Protein AF-A0A957A9H1-F1 (afdb_monomer_lite)

pLDDT: mean 82.16, std 15.84, range [38.91, 98.56]

Secondary structure (DSSP, 8-state):
----PPPPHHHHHHHHHHHHHHHHHHHHHHTHHHHHHHHHHTTSS-HHHHHHHHHHHHHHHHHHHHHHHHHHHTT-HHHHHHHHHHHHHHHHHHHHHHHHHHTB-TTT--BSTT----HHHHHHHHHHHHHHHHHHHHHS--------------------------PPPPPPPPPSSS-TT---S-HHHHHHHHHHHTT-HHHHHHTB--EEEE-BSS--SSSPPPBPPTTPPTT-EEEEEEEEETTEEEEEEGGGHHHHHHHHT-SSEEEEEEEEEPTT---SSSSPPPSEEEEEEEE-SSSSSSEEEEEEEEETTEEEEEEEPPTT--THHHHHTTEEEEEEPPPP-

Sequence (349 aa):
MSVIVPLSFAQLLLVAGAVLLGAAGAVKLKSRELFFRDIRSWQLVSTSRAWHASAVFPASEMFVGLIVIVFLLAGLVEAASILLATVYAVLSMGALSILLLQRRNAMCGCFGRSSRLDGWIVGRSTALSLLFLVPLAMACGGSDSSSGVATSTSDPTANSSPSAIGTASPLPPDIPGHDPSTRTGNASLDAVISSIVEEDQAALLALIESYEMECVTEQVGIPAPPLCPEGVPEGSLVEVLPTWACPEGRFTPVDELEQLVAAATAGDSRPYAVVKRSPASPSGLEFPGGEHVVIVAQRSTTGVAEYDFVRAEVTGGRIVTLGVSCPGQDPSQLYSSEGTSFVLPPPND

Foldseek 3Di:
DDPPDDDDPLLVVLLVLLVVLLVQLVVLVVVLVVQLVVLVLLVPDPSVVSSVCSNVRSVVSNVLSVVLVVCVVVVVPVVSLVSSLVVLLVVLVVVVCSCVVQVAAPVFSDGDPLDDHDPVSVVVSVVSNVVSCVVVCVVPPDDDDDDDDDDDDDDDDDDDDDDDDDDPDPDQDDFFADDLPDDLPDPLLRQCSVCQQVLPLVSNLVQADWDWDFAACDFDDAQTHHHDDPPGDGGDIFTFAFEDDTPGTYTHGSVRCSVFSNQSNPARKHFFFKAAFDPPQPPPDPADAARMWTKMWHQDPVVSARIKIWIFGHHPSHGRYTYIHDHRDDVCVVPVSTHPDTSGHGPDD

Structure (mmCIF, N/CA/C/O backbone):
data_AF-A0A957A9H1-F1
#
_entry.id   AF-A0A957A9H1-F1
#
loop_
_atom_site.group_PDB
_atom_site.id
_atom_site.type_symbol
_atom_site.label_atom_id
_atom_site.label_alt_id
_atom_site.label_comp_id
_atom_site.label_asym_id
_atom_site.label_entity_id
_atom_site.label_seq_id
_atom_site.pdbx_PDB_ins_code
_atom_site.Cartn_x
_atom_site.Cartn_y
_atom_site.Cartn_z
_atom_site.occupancy
_atom_site.B_iso_or_equiv
_atom_site.auth_seq_id
_atom_site.auth_comp_id
_atom_site.auth_asym_id
_atom_site.auth_atom_id
_atom_site.pdbx_PDB_model_num
ATOM 1 N N . MET A 1 1 ? 36.014 11.616 -51.433 1.00 61.44 1 MET A N 1
ATOM 2 C CA . MET A 1 1 ? 35.769 10.243 -50.942 1.00 61.44 1 MET A CA 1
ATOM 3 C C . MET A 1 1 ? 35.780 10.294 -49.427 1.00 61.44 1 MET A C 1
ATOM 5 O O . MET A 1 1 ? 36.843 10.484 -48.856 1.00 61.44 1 MET A O 1
ATOM 9 N N . SER A 1 2 ? 34.616 10.224 -48.784 1.00 61.59 2 SER A N 1
ATOM 10 C CA . SER A 1 2 ? 34.542 10.128 -47.323 1.00 61.59 2 SER A CA 1
ATOM 11 C C . SER A 1 2 ? 34.882 8.693 -46.932 1.00 61.59 2 SER A C 1
ATOM 13 O O . SER A 1 2 ? 34.151 7.772 -47.287 1.00 61.59 2 SER A O 1
ATOM 15 N N . VAL A 1 3 ? 36.024 8.492 -46.278 1.00 68.19 3 VAL A N 1
ATOM 16 C CA . VAL A 1 3 ? 36.413 7.184 -45.742 1.00 68.19 3 VAL A CA 1
ATOM 17 C C . VAL A 1 3 ? 35.500 6.898 -44.553 1.00 68.19 3 VAL A C 1
ATOM 19 O O . VAL A 1 3 ? 35.567 7.591 -43.541 1.00 68.19 3 VAL A O 1
ATOM 22 N N . ILE A 1 4 ? 34.612 5.914 -44.688 1.00 75.69 4 ILE A N 1
ATOM 23 C CA . ILE A 1 4 ? 33.807 5.422 -43.568 1.00 75.69 4 ILE A CA 1
ATOM 24 C C . ILE A 1 4 ? 34.759 4.634 -42.670 1.00 75.69 4 ILE A C 1
ATOM 26 O O . ILE A 1 4 ? 35.172 3.530 -43.020 1.00 75.69 4 ILE A O 1
ATOM 30 N N . VAL A 1 5 ? 35.146 5.218 -41.538 1.00 75.31 5 VAL A N 1
ATOM 31 C CA . VAL A 1 5 ? 35.901 4.501 -40.508 1.00 75.31 5 VAL A CA 1
ATOM 32 C C . VAL A 1 5 ? 34.898 3.646 -39.728 1.00 75.31 5 VAL A C 1
ATOM 34 O O . VAL A 1 5 ? 33.966 4.208 -39.148 1.00 75.31 5 VAL A O 1
ATOM 37 N N . PRO A 1 6 ? 35.018 2.307 -39.730 1.00 82.56 6 PRO A N 1
ATOM 38 C CA . PRO A 1 6 ? 34.123 1.462 -38.954 1.00 82.56 6 PRO A CA 1
ATOM 39 C C . PRO A 1 6 ? 34.310 1.745 -37.459 1.00 82.56 6 PRO A C 1
ATOM 41 O O . PRO A 1 6 ? 35.434 1.769 -36.958 1.00 82.56 6 PRO A O 1
ATOM 44 N N . LEU A 1 7 ? 33.198 1.955 -36.751 1.00 86.50 7 LEU A N 1
ATOM 45 C CA . LEU A 1 7 ? 33.187 2.059 -35.292 1.00 86.50 7 LEU A CA 1
ATOM 46 C C . LEU A 1 7 ? 33.689 0.746 -34.687 1.00 86.50 7 LEU A C 1
ATOM 48 O O . LEU A 1 7 ? 33.289 -0.340 -35.116 1.00 86.50 7 LEU A O 1
ATOM 52 N N . SER A 1 8 ? 34.534 0.834 -33.663 1.00 90.06 8 SER A N 1
ATOM 53 C CA . SER A 1 8 ? 34.905 -0.347 -32.887 1.00 90.06 8 SER A CA 1
ATOM 54 C C . SER A 1 8 ? 33.705 -0.862 -32.082 1.00 90.06 8 SER A C 1
ATOM 56 O O . SER A 1 8 ? 32.780 -0.114 -31.757 1.00 90.06 8 SER A O 1
ATOM 58 N N . PHE A 1 9 ? 33.728 -2.142 -31.702 1.00 81.12 9 PHE A N 1
ATOM 59 C CA . PHE A 1 9 ? 32.691 -2.726 -30.843 1.00 81.12 9 PHE A CA 1
ATOM 60 C C . PHE A 1 9 ? 32.524 -1.954 -29.520 1.00 81.12 9 PHE A C 1
ATOM 62 O O . PHE A 1 9 ? 31.405 -1.716 -29.074 1.00 81.12 9 PHE A O 1
ATOM 69 N N . ALA A 1 10 ? 33.627 -1.474 -28.933 1.00 80.25 10 ALA A N 1
ATOM 70 C CA . ALA A 1 10 ? 33.594 -0.644 -27.730 1.00 80.25 10 ALA A CA 1
ATOM 71 C C . ALA A 1 10 ? 32.884 0.702 -27.962 1.00 80.25 10 ALA A C 1
ATOM 73 O O . ALA A 1 10 ? 32.079 1.126 -27.135 1.00 80.25 10 ALA A O 1
ATOM 74 N N . GLN A 1 11 ? 33.126 1.359 -29.103 1.00 83.00 11 GLN A N 1
ATOM 75 C CA . GLN A 1 11 ? 32.423 2.595 -29.457 1.00 83.00 11 GLN A CA 1
ATOM 76 C C . GLN A 1 11 ? 30.927 2.352 -29.680 1.00 83.00 11 GLN A C 1
ATOM 78 O O . GLN A 1 11 ? 30.117 3.159 -29.232 1.00 83.00 11 GLN A O 1
ATOM 83 N N . LEU A 1 12 ? 30.544 1.229 -30.299 1.00 85.19 12 LEU A N 1
ATOM 84 C CA . LEU A 1 12 ? 29.135 0.844 -30.445 1.00 85.19 12 LEU A CA 1
ATOM 85 C C . LEU A 1 12 ? 28.443 0.666 -29.086 1.00 85.19 12 LEU A C 1
ATOM 87 O O . LEU A 1 12 ? 27.331 1.159 -28.908 1.00 85.19 12 LEU A O 1
ATOM 91 N N . LEU A 1 13 ? 29.105 0.030 -28.114 1.00 81.62 13 LEU A N 1
ATOM 92 C CA . LEU A 1 13 ? 28.571 -0.107 -26.754 1.00 81.62 13 LEU A CA 1
ATOM 93 C C . LEU A 1 13 ? 28.417 1.247 -26.044 1.00 81.62 13 LEU A C 1
ATOM 95 O O . LEU A 1 13 ? 27.405 1.469 -25.382 1.00 81.62 13 LEU A O 1
ATOM 99 N N . LEU A 1 14 ? 29.374 2.167 -26.207 1.00 81.94 14 LEU A N 1
ATOM 100 C CA . LEU A 1 14 ? 29.282 3.517 -25.635 1.00 81.94 14 LEU A CA 1
ATOM 101 C C . LEU A 1 14 ? 28.137 4.326 -26.257 1.00 81.94 14 LEU A C 1
ATOM 103 O O . LEU A 1 14 ? 27.386 4.974 -25.528 1.00 81.94 14 LEU A O 1
ATOM 107 N N . VAL A 1 15 ? 27.961 4.250 -27.581 1.00 84.94 15 VAL A N 1
ATOM 108 C CA . VAL A 1 15 ? 26.821 4.875 -28.271 1.00 84.94 15 VAL A CA 1
ATOM 109 C C . VAL A 1 15 ? 25.506 4.284 -27.764 1.00 84.94 15 VAL A C 1
ATOM 111 O O . VAL A 1 15 ? 24.606 5.036 -27.398 1.00 84.94 15 VAL A O 1
ATOM 114 N N . ALA A 1 16 ? 25.398 2.955 -27.685 1.00 81.94 16 ALA A N 1
ATOM 115 C CA . ALA A 1 16 ? 24.197 2.290 -27.184 1.00 81.94 16 ALA A CA 1
ATOM 116 C C . ALA A 1 16 ? 23.875 2.707 -25.739 1.00 81.94 16 ALA A C 1
ATOM 118 O O . ALA A 1 16 ? 22.735 3.060 -25.445 1.00 81.94 16 ALA A O 1
ATOM 119 N N . GLY A 1 17 ? 24.876 2.745 -24.853 1.00 79.88 17 GLY A N 1
ATOM 120 C CA . GLY A 1 17 ? 24.715 3.202 -23.472 1.00 79.88 17 GLY A CA 1
ATOM 121 C C . GLY A 1 17 ? 24.242 4.656 -23.374 1.00 79.88 17 GLY A C 1
ATOM 122 O O . GLY A 1 17 ? 23.319 4.951 -22.617 1.00 79.88 17 GLY A O 1
ATOM 123 N N . ALA A 1 18 ? 24.816 5.555 -24.179 1.00 84.38 18 ALA A N 1
ATOM 124 C CA . ALA A 1 18 ? 24.426 6.964 -24.217 1.00 84.38 18 ALA A CA 1
ATOM 125 C C . ALA A 1 18 ? 22.989 7.167 -24.726 1.00 84.38 18 ALA A C 1
ATOM 127 O O . ALA A 1 18 ? 22.229 7.946 -24.149 1.00 84.38 18 ALA A O 1
ATOM 128 N N . VAL A 1 19 ? 22.600 6.431 -25.774 1.00 87.31 19 VAL A N 1
ATOM 129 C CA . VAL A 1 19 ? 21.238 6.454 -26.327 1.00 87.31 19 VAL A CA 1
ATOM 130 C C . VAL A 1 19 ? 20.230 5.914 -25.315 1.00 87.31 19 VAL A C 1
ATOM 132 O O . VAL A 1 19 ? 19.195 6.542 -25.105 1.00 87.31 19 VAL A O 1
ATOM 135 N N . LEU A 1 20 ? 20.534 4.795 -24.650 1.00 83.44 20 LEU A N 1
ATOM 136 C CA . LEU A 1 20 ? 19.665 4.221 -23.619 1.00 83.44 20 LEU A CA 1
ATOM 137 C C . LEU A 1 20 ? 19.482 5.174 -22.432 1.00 83.44 20 LEU A C 1
ATOM 139 O O . LEU A 1 20 ? 18.357 5.340 -21.964 1.00 83.44 20 LEU A O 1
ATOM 143 N N . LEU A 1 21 ? 20.552 5.838 -21.980 1.00 84.44 21 LEU A N 1
ATOM 144 C CA . LEU A 1 21 ? 20.479 6.828 -20.901 1.00 84.44 21 LEU A CA 1
ATOM 145 C C . LEU A 1 21 ? 19.599 8.025 -21.297 1.00 84.44 21 LEU A C 1
ATOM 147 O O . LEU A 1 21 ? 18.724 8.433 -20.536 1.00 84.44 21 LEU A O 1
ATOM 151 N N . GLY A 1 22 ? 19.774 8.538 -22.519 1.00 85.12 22 GLY A N 1
ATOM 152 C CA . GLY A 1 22 ? 18.946 9.623 -23.041 1.00 85.12 22 GLY A CA 1
ATOM 153 C C . GLY A 1 22 ? 17.474 9.235 -23.204 1.00 85.12 22 GLY A C 1
ATOM 154 O O . GLY A 1 22 ? 16.587 9.997 -22.820 1.00 85.12 22 GLY A O 1
ATOM 155 N N . ALA A 1 23 ? 17.201 8.033 -23.716 1.00 83.75 23 ALA A N 1
ATOM 156 C CA . ALA A 1 23 ? 15.846 7.510 -23.861 1.00 83.75 23 ALA A CA 1
ATOM 157 C C . ALA A 1 23 ? 15.161 7.307 -22.499 1.00 83.75 23 ALA A C 1
ATOM 159 O O . ALA A 1 23 ? 13.998 7.679 -22.343 1.00 83.75 23 ALA A O 1
ATOM 160 N N . ALA A 1 24 ? 15.882 6.789 -21.498 1.00 83.38 24 ALA A N 1
ATOM 161 C CA . ALA A 1 24 ? 15.365 6.628 -20.140 1.00 83.38 24 ALA A CA 1
ATOM 162 C C . ALA A 1 24 ? 14.955 7.976 -19.524 1.00 83.38 24 ALA A C 1
ATOM 164 O O . ALA A 1 24 ? 13.843 8.100 -19.002 1.00 83.38 24 ALA A O 1
ATOM 165 N N . GLY A 1 25 ? 15.800 9.003 -19.660 1.00 87.38 25 GLY A N 1
ATOM 166 C CA . GLY A 1 25 ? 15.475 10.358 -19.217 1.00 87.38 25 GLY A CA 1
ATOM 167 C C . GLY A 1 25 ? 14.256 10.937 -19.948 1.00 87.38 25 GLY A C 1
ATOM 168 O O . GLY A 1 25 ? 13.358 11.495 -19.318 1.00 87.38 25 GLY A O 1
ATOM 169 N N . ALA A 1 26 ? 14.152 10.730 -21.264 1.00 91.50 26 ALA A N 1
ATOM 170 C CA . ALA A 1 26 ? 13.009 11.199 -22.050 1.00 91.50 26 ALA A CA 1
ATOM 171 C C . ALA A 1 26 ? 11.684 10.531 -21.635 1.00 91.50 26 ALA A C 1
ATOM 173 O O . ALA A 1 26 ? 10.668 11.216 -21.499 1.00 91.50 26 ALA A O 1
ATOM 174 N N . VAL A 1 27 ? 11.688 9.215 -21.383 1.00 86.94 27 VAL A N 1
ATOM 175 C CA . VAL A 1 27 ? 10.508 8.477 -20.893 1.00 86.94 27 VAL A CA 1
ATOM 176 C C . VAL A 1 27 ? 10.064 9.007 -19.528 1.00 86.94 27 VAL A C 1
ATOM 178 O O . VAL A 1 27 ? 8.881 9.295 -19.341 1.00 86.94 27 VAL A O 1
ATOM 181 N N . LYS A 1 28 ? 11.003 9.220 -18.598 1.00 89.06 28 LYS A N 1
ATOM 182 C CA . LYS A 1 28 ? 10.701 9.770 -17.266 1.00 89.06 28 LYS A CA 1
ATOM 183 C C . LYS A 1 28 ? 10.170 11.207 -17.327 1.00 89.06 28 LYS A C 1
ATOM 185 O O . LYS A 1 28 ? 9.260 11.535 -16.575 1.00 89.06 28 LYS A O 1
ATOM 190 N N . LEU A 1 29 ? 10.680 12.056 -18.228 1.00 93.00 29 LEU A N 1
ATOM 191 C CA . LEU A 1 29 ? 10.142 13.413 -18.426 1.00 93.00 29 LEU A CA 1
ATOM 192 C C . LEU A 1 29 ? 8.741 13.404 -19.037 1.00 93.00 29 LEU A C 1
ATOM 194 O O . LEU A 1 29 ? 7.898 14.201 -18.626 1.00 93.00 29 LEU A O 1
ATOM 198 N N . LYS A 1 30 ? 8.481 12.510 -20.000 1.00 94.00 30 LYS A N 1
ATOM 199 C CA . LYS A 1 30 ? 7.148 12.357 -20.601 1.00 94.00 30 LYS A CA 1
ATOM 200 C C . LYS A 1 30 ? 6.113 11.970 -19.543 1.00 94.00 30 LYS A C 1
ATOM 202 O O . LYS A 1 30 ? 5.013 12.510 -19.543 1.00 94.00 30 LYS A O 1
ATOM 207 N N . SER A 1 31 ? 6.498 11.092 -18.619 1.00 90.44 31 SER A N 1
ATOM 208 C CA . SER A 1 31 ? 5.662 10.612 -17.516 1.00 90.44 31 SER A CA 1
ATOM 209 C C . SER A 1 31 ? 6.069 11.223 -16.171 1.00 90.44 31 SER A C 1
ATOM 211 O O . SER A 1 31 ? 6.136 10.524 -15.159 1.00 90.44 31 SER A O 1
ATOM 213 N N . ARG A 1 32 ? 6.346 12.535 -16.143 1.00 93.38 32 ARG A N 1
ATOM 214 C CA . ARG A 1 32 ? 6.887 13.213 -14.952 1.00 93.38 32 ARG A CA 1
ATOM 215 C C . ARG A 1 32 ? 6.023 13.041 -13.704 1.00 93.38 32 ARG A C 1
ATOM 217 O O . ARG A 1 32 ? 6.576 12.922 -12.616 1.00 93.38 32 ARG A O 1
ATOM 224 N N . GLU A 1 33 ? 4.700 13.030 -13.851 1.00 84.12 33 GLU A N 1
ATOM 225 C CA . GLU A 1 33 ? 3.776 12.848 -12.724 1.00 84.12 33 GLU A CA 1
ATOM 226 C C . GLU A 1 33 ? 3.908 11.452 -12.102 1.00 84.12 33 GLU A C 1
ATOM 228 O O . GLU A 1 33 ? 3.997 11.328 -10.884 1.00 84.12 33 GLU A O 1
ATOM 233 N N . LEU A 1 34 ? 4.018 10.408 -12.931 1.00 75.94 34 LEU A N 1
ATOM 234 C CA . LEU A 1 34 ? 4.255 9.042 -12.456 1.00 75.94 34 LEU A CA 1
ATOM 235 C C . LEU A 1 34 ? 5.618 8.941 -11.764 1.00 75.94 34 LEU A C 1
ATOM 237 O O . LEU A 1 34 ? 5.700 8.479 -10.633 1.00 75.94 34 LEU A O 1
ATOM 241 N N . PHE A 1 35 ? 6.672 9.492 -12.374 1.00 86.50 35 PHE A N 1
ATOM 242 C CA . PHE A 1 35 ? 8.005 9.484 -11.767 1.00 86.50 35 PHE A CA 1
ATOM 243 C C . PHE A 1 35 ? 8.077 10.316 -10.471 1.00 86.50 35 PHE A C 1
ATOM 245 O O . PHE A 1 35 ? 8.821 9.991 -9.547 1.00 86.50 35 PHE A O 1
ATOM 252 N N . PHE A 1 36 ? 7.291 11.391 -10.365 1.00 88.12 36 PHE A N 1
ATOM 253 C CA . PHE A 1 36 ? 7.118 12.144 -9.124 1.00 88.12 36 PHE A CA 1
ATOM 254 C C . PHE A 1 36 ? 6.418 11.313 -8.045 1.00 88.12 36 PHE A C 1
ATOM 256 O O . PHE A 1 36 ? 6.885 11.313 -6.903 1.00 88.12 36 PHE A O 1
ATOM 263 N N . ARG A 1 37 ? 5.333 10.606 -8.392 1.00 75.94 37 ARG A N 1
ATOM 264 C CA . ARG A 1 37 ? 4.640 9.685 -7.479 1.00 75.94 37 ARG A CA 1
ATOM 265 C C . ARG A 1 37 ? 5.586 8.600 -6.980 1.00 75.94 37 ARG A C 1
ATOM 267 O O . ARG A 1 37 ? 5.614 8.373 -5.773 1.00 75.94 37 ARG A O 1
ATOM 274 N N . ASP A 1 38 ? 6.429 8.056 -7.856 1.00 77.94 38 ASP A N 1
ATOM 275 C CA . ASP A 1 38 ? 7.480 7.113 -7.474 1.00 77.94 38 ASP A CA 1
ATOM 276 C C . ASP A 1 38 ? 8.451 7.759 -6.480 1.00 77.94 38 ASP A C 1
ATOM 278 O O . ASP A 1 38 ? 8.569 7.299 -5.353 1.00 77.94 38 ASP A O 1
ATOM 282 N N . ILE A 1 39 ? 9.103 8.884 -6.813 1.00 81.88 39 ILE A N 1
ATOM 283 C CA . ILE A 1 39 ? 10.039 9.569 -5.890 1.00 81.88 39 ILE A CA 1
ATOM 284 C C . ILE A 1 39 ? 9.383 9.871 -4.532 1.00 81.88 39 ILE A C 1
ATOM 286 O O . ILE A 1 39 ? 10.027 9.754 -3.484 1.00 81.88 39 ILE A O 1
ATOM 290 N N . ARG A 1 40 ? 8.106 10.263 -4.542 1.00 82.56 40 ARG A N 1
ATOM 291 C CA . ARG A 1 40 ? 7.334 10.558 -3.335 1.00 82.56 40 ARG A CA 1
ATOM 292 C C . ARG A 1 40 ? 7.026 9.299 -2.524 1.00 82.56 40 ARG A C 1
ATOM 294 O O . ARG A 1 40 ? 7.116 9.377 -1.300 1.00 82.56 40 ARG A O 1
ATOM 301 N N . SER A 1 41 ? 6.701 8.172 -3.158 1.00 71.31 41 SER A N 1
ATOM 302 C CA . SER A 1 41 ? 6.449 6.903 -2.459 1.00 71.31 41 SER A CA 1
ATOM 303 C C . SER A 1 41 ? 7.706 6.413 -1.733 1.00 71.31 41 SER A C 1
ATOM 305 O O . SER A 1 41 ? 7.623 5.884 -0.625 1.00 71.31 41 SER A O 1
ATOM 307 N N . TRP A 1 42 ? 8.895 6.737 -2.257 1.00 69.56 42 TRP A N 1
ATOM 308 C CA . TRP A 1 42 ? 10.155 6.501 -1.552 1.00 69.56 42 TRP A CA 1
ATOM 309 C C . TRP A 1 42 ? 10.369 7.418 -0.336 1.00 69.56 42 TRP A C 1
ATOM 311 O O . TRP A 1 42 ? 11.253 7.138 0.464 1.00 69.56 42 TRP A O 1
ATOM 321 N N . GLN A 1 43 ? 9.610 8.496 -0.122 1.00 74.75 43 GLN A N 1
ATOM 322 C CA . GLN A 1 43 ? 9.747 9.387 1.050 1.00 74.75 43 GLN A CA 1
ATOM 323 C C . GLN A 1 43 ? 11.206 9.818 1.364 1.00 74.75 43 GLN A C 1
ATOM 325 O O . GLN A 1 43 ? 11.559 10.091 2.509 1.00 74.75 43 GLN A O 1
ATOM 330 N N . LEU A 1 44 ? 12.092 9.846 0.359 1.00 73.06 44 LEU A N 1
ATOM 331 C CA . LEU A 1 44 ? 13.516 10.181 0.531 1.00 73.06 44 LEU A CA 1
ATOM 332 C C . LEU A 1 44 ? 13.735 11.677 0.724 1.00 73.06 44 LEU A C 1
ATOM 334 O O . LEU A 1 44 ? 14.722 12.124 1.307 1.00 73.06 44 LEU A O 1
ATOM 338 N N . VAL A 1 45 ? 12.820 12.456 0.167 1.00 83.75 45 VAL A N 1
ATOM 339 C CA . VAL A 1 45 ? 12.859 13.905 0.124 1.00 83.75 45 VAL A CA 1
ATOM 340 C C . VAL A 1 45 ? 11.448 14.431 0.368 1.00 83.75 45 VAL A C 1
ATOM 342 O O . VAL A 1 45 ? 10.463 13.742 0.106 1.00 83.75 45 VAL A O 1
ATOM 345 N N . SER A 1 46 ? 11.336 15.661 0.868 1.00 85.00 46 SER A N 1
ATOM 346 C CA . SER A 1 46 ? 10.032 16.309 1.044 1.00 85.00 46 SER A CA 1
ATOM 347 C C . SER A 1 46 ? 9.280 16.429 -0.286 1.00 85.00 46 SER A C 1
ATOM 349 O O . SER A 1 46 ? 9.904 16.499 -1.345 1.00 85.00 46 SER A O 1
ATOM 351 N N . THR A 1 47 ? 7.948 16.534 -0.249 1.00 81.00 47 THR A N 1
ATOM 352 C CA . THR A 1 47 ? 7.090 16.627 -1.449 1.00 81.00 47 THR A CA 1
ATOM 353 C C . THR A 1 47 ? 7.552 17.708 -2.431 1.00 81.00 47 THR A C 1
ATOM 355 O O . THR A 1 47 ? 7.623 17.473 -3.634 1.00 81.00 47 THR A O 1
ATOM 358 N N . SER A 1 48 ? 7.955 18.877 -1.921 1.00 87.56 48 SER A N 1
ATOM 359 C CA . SER A 1 48 ? 8.502 19.956 -2.753 1.00 87.56 48 SER A CA 1
ATOM 360 C C . SER A 1 48 ? 9.808 19.543 -3.448 1.00 87.56 48 SER A C 1
ATOM 362 O O . SER A 1 48 ? 9.964 19.749 -4.651 1.00 87.56 48 SER A O 1
ATOM 364 N N . ARG A 1 49 ? 10.732 18.891 -2.734 1.00 91.62 49 ARG A N 1
ATOM 365 C CA . ARG A 1 49 ? 11.990 18.399 -3.317 1.00 91.62 49 ARG A CA 1
ATOM 366 C C . ARG A 1 49 ? 11.769 17.229 -4.274 1.00 91.62 49 ARG A C 1
ATOM 368 O O . ARG A 1 49 ? 12.482 17.152 -5.267 1.00 91.62 49 ARG A O 1
ATOM 375 N N . ALA A 1 50 ? 10.779 16.370 -4.026 1.00 86.81 50 ALA A N 1
ATOM 376 C CA . ALA A 1 50 ? 10.407 15.280 -4.928 1.00 86.81 50 ALA A CA 1
ATOM 377 C C . ALA A 1 50 ? 9.972 15.818 -6.299 1.00 86.81 50 ALA A C 1
ATOM 379 O O . ALA A 1 50 ? 10.388 15.292 -7.328 1.00 86.81 50 ALA A O 1
ATOM 380 N N . TRP A 1 51 ? 9.217 16.921 -6.324 1.00 91.50 51 TRP A N 1
ATOM 381 C CA . TRP A 1 51 ? 8.797 17.572 -7.569 1.00 91.50 51 TRP A CA 1
ATOM 382 C C . TRP A 1 51 ? 9.971 18.141 -8.376 1.00 91.50 51 TRP A C 1
ATOM 384 O O . TRP A 1 51 ? 9.979 18.090 -9.609 1.00 91.50 51 TRP A O 1
ATOM 394 N N . HIS A 1 52 ? 10.980 18.687 -7.693 1.00 92.75 52 HIS A N 1
ATOM 395 C CA . HIS A 1 52 ? 12.207 19.141 -8.348 1.00 92.75 52 HIS A CA 1
ATOM 396 C C . HIS A 1 52 ? 13.052 17.959 -8.831 1.00 92.75 52 HIS A C 1
ATOM 398 O O . HIS A 1 52 ? 13.507 17.958 -9.974 1.00 92.75 52 HIS A O 1
ATOM 404 N N . ALA A 1 53 ? 13.209 16.927 -8.003 1.00 88.56 53 ALA A N 1
ATOM 405 C CA . ALA A 1 53 ? 13.941 15.713 -8.344 1.00 88.56 53 ALA A CA 1
ATOM 406 C C . ALA A 1 53 ? 13.344 14.998 -9.570 1.00 88.56 53 ALA A C 1
ATOM 408 O O . ALA A 1 53 ? 14.100 14.539 -10.427 1.00 88.56 53 ALA A O 1
ATOM 409 N N . SER A 1 54 ? 12.011 14.989 -9.713 1.00 90.69 54 SER A N 1
ATOM 410 C CA . SER A 1 54 ? 11.328 14.379 -10.864 1.00 90.69 54 SER A CA 1
ATOM 411 C C . SER A 1 54 ? 11.600 15.082 -12.195 1.00 90.69 54 SER A C 1
ATOM 413 O O . SER A 1 54 ? 11.416 14.479 -13.247 1.00 90.69 54 SER A O 1
ATOM 415 N N . ALA A 1 55 ? 12.066 16.334 -12.173 1.00 93.56 55 ALA A N 1
ATOM 416 C CA . ALA A 1 55 ? 12.543 17.034 -13.366 1.00 93.56 55 ALA A CA 1
ATOM 417 C C . ALA A 1 55 ? 14.061 16.934 -13.533 1.00 93.56 55 ALA A C 1
ATOM 419 O O . ALA A 1 55 ? 14.547 16.704 -14.638 1.00 93.56 55 ALA A O 1
ATOM 420 N N . VAL A 1 56 ? 14.812 17.122 -12.444 1.00 92.94 56 VAL A N 1
ATOM 421 C CA . VAL A 1 56 ? 16.273 17.252 -12.499 1.00 92.94 56 VAL A CA 1
ATOM 422 C C . VAL A 1 56 ? 16.943 15.930 -12.862 1.00 92.94 56 VAL A C 1
ATOM 424 O O . VAL A 1 56 ? 17.833 15.944 -13.707 1.00 92.94 56 VAL A O 1
ATOM 427 N N . PHE A 1 57 ? 16.520 14.798 -12.283 1.00 89.19 57 PHE A N 1
ATOM 428 C CA . PHE A 1 57 ? 17.157 13.509 -12.587 1.00 89.19 57 PHE A CA 1
ATOM 429 C C . PHE A 1 57 ? 16.951 13.069 -14.042 1.00 89.19 57 PHE A C 1
ATOM 431 O O . PHE A 1 57 ? 17.932 12.747 -14.706 1.00 89.19 57 PHE A O 1
ATOM 438 N N . PRO A 1 58 ? 15.732 13.113 -14.607 1.00 90.06 58 PRO A N 1
ATOM 439 C CA . PRO A 1 58 ? 15.549 12.743 -16.006 1.00 90.06 58 PRO A CA 1
ATOM 440 C C . PRO A 1 58 ? 16.251 13.701 -16.977 1.00 90.06 58 PRO A C 1
ATOM 442 O O . PRO A 1 58 ? 16.819 13.269 -17.980 1.00 90.06 58 PRO A O 1
ATOM 445 N N . ALA A 1 59 ? 16.259 15.005 -16.669 1.00 92.69 59 ALA A N 1
ATOM 446 C CA . ALA A 1 59 ? 16.960 15.995 -17.481 1.00 92.69 59 ALA A CA 1
ATOM 447 C C . ALA A 1 59 ? 18.483 15.788 -17.459 1.00 92.69 59 ALA A C 1
ATOM 449 O O . ALA A 1 59 ? 19.130 15.931 -18.498 1.00 92.69 59 ALA A O 1
ATOM 450 N N . SER A 1 60 ? 19.064 15.419 -16.310 1.00 89.06 60 SER A N 1
ATOM 451 C CA . SER A 1 60 ? 20.497 15.127 -16.225 1.00 89.06 60 SER A CA 1
ATOM 452 C C . SER A 1 60 ? 20.869 13.844 -16.973 1.00 89.06 60 SER A C 1
ATOM 454 O O . SER A 1 60 ? 21.891 13.839 -17.654 1.00 89.06 60 SER A O 1
ATOM 456 N N . GLU A 1 61 ? 20.029 12.802 -16.949 1.00 87.44 61 GLU A N 1
ATOM 457 C CA . GLU A 1 61 ? 20.212 11.588 -17.766 1.00 87.44 61 GLU A CA 1
ATOM 458 C C . GLU A 1 61 ? 20.264 11.919 -19.266 1.00 87.44 61 GLU A C 1
ATOM 460 O O . GLU A 1 61 ? 21.193 11.505 -19.967 1.00 87.44 61 GLU A O 1
ATOM 465 N N . MET A 1 62 ? 19.326 12.741 -19.751 1.00 93.06 62 MET A N 1
ATOM 466 C CA . MET A 1 62 ? 19.320 13.207 -21.143 1.00 93.06 62 MET A CA 1
ATOM 467 C C . MET A 1 62 ? 20.565 14.017 -21.496 1.00 93.06 62 MET A C 1
ATOM 469 O O . MET A 1 62 ? 21.185 13.787 -22.536 1.00 93.06 62 MET A O 1
ATOM 473 N N . PHE A 1 63 ? 20.936 14.960 -20.631 1.00 93.56 63 PHE A N 1
ATOM 474 C CA . PHE A 1 63 ? 22.070 15.844 -20.868 1.00 93.56 63 PHE A CA 1
ATOM 475 C C . PHE A 1 63 ? 23.394 15.072 -20.909 1.00 93.56 63 PHE A C 1
ATOM 477 O O . PHE A 1 63 ? 24.198 15.278 -21.818 1.00 93.56 63 PHE A O 1
ATOM 484 N N . VAL A 1 64 ? 23.595 14.128 -19.985 1.00 90.62 64 VAL A N 1
ATOM 485 C CA . VAL A 1 64 ? 24.771 13.246 -19.973 1.00 90.62 64 VAL A CA 1
ATOM 486 C C . VAL A 1 64 ? 24.811 12.383 -21.232 1.00 90.62 64 VAL A C 1
ATOM 488 O O . VAL A 1 64 ? 25.856 12.324 -21.878 1.00 90.62 64 VAL A O 1
ATOM 491 N N . GLY A 1 65 ? 23.693 11.753 -21.615 1.00 87.62 65 GLY A N 1
ATOM 492 C CA . GLY A 1 65 ? 23.626 10.945 -22.837 1.00 87.62 65 GLY A CA 1
ATOM 493 C C . GLY A 1 65 ? 24.039 11.742 -24.079 1.00 87.62 65 GLY A C 1
ATOM 494 O O . GLY A 1 65 ? 24.845 11.275 -24.884 1.00 87.62 65 GLY A O 1
ATOM 495 N N . LEU A 1 66 ? 23.573 12.990 -24.193 1.00 94.75 66 LEU A N 1
ATOM 496 C CA . LEU A 1 66 ? 23.935 13.881 -25.295 1.00 94.75 66 LEU A CA 1
ATOM 497 C C . LEU A 1 66 ? 25.420 14.274 -25.270 1.00 94.75 66 LEU A C 1
ATOM 499 O O . LEU A 1 66 ? 26.070 14.226 -26.313 1.00 94.75 66 LEU A O 1
ATOM 503 N N . ILE A 1 67 ? 25.980 14.610 -24.101 1.00 93.81 67 ILE A N 1
ATOM 504 C CA . ILE A 1 67 ? 27.413 14.931 -23.975 1.00 93.81 67 ILE A CA 1
ATOM 505 C C . ILE A 1 67 ? 28.281 13.743 -24.392 1.00 93.81 67 ILE A C 1
ATOM 507 O O . ILE A 1 67 ? 29.246 13.928 -25.133 1.00 93.81 67 ILE A O 1
ATOM 511 N N . VAL A 1 68 ? 27.937 12.525 -23.963 1.00 89.31 68 VAL A N 1
ATOM 512 C CA . VAL A 1 68 ? 28.683 11.313 -24.335 1.00 89.31 68 VAL A CA 1
ATOM 513 C C . VAL A 1 68 ? 28.680 11.128 -25.856 1.00 89.31 68 VAL A C 1
ATOM 515 O O . VAL A 1 68 ? 29.735 10.877 -26.434 1.00 89.31 68 VAL A O 1
ATOM 518 N N . ILE A 1 69 ? 27.542 11.336 -26.530 1.00 91.00 69 ILE A N 1
ATOM 519 C CA . ILE A 1 69 ? 27.462 11.282 -28.002 1.00 91.00 69 ILE A CA 1
ATOM 520 C C . ILE A 1 69 ? 28.355 12.352 -28.643 1.00 91.00 69 ILE A C 1
ATOM 522 O O . ILE A 1 69 ? 29.107 12.042 -29.565 1.00 91.00 69 ILE A O 1
ATOM 526 N N . VAL A 1 70 ? 28.323 13.593 -28.146 1.00 94.94 70 VAL A N 1
ATOM 527 C CA . VAL A 1 70 ? 29.170 14.684 -28.662 1.00 94.94 70 VAL A CA 1
ATOM 528 C C . VAL A 1 70 ? 30.657 14.350 -28.510 1.00 94.94 70 VAL A C 1
ATOM 530 O O . VAL A 1 70 ? 31.421 14.533 -29.456 1.00 94.94 70 VAL A O 1
ATOM 533 N N . PHE A 1 71 ? 31.074 13.808 -27.364 1.00 93.12 71 PHE A N 1
ATOM 534 C CA . PHE A 1 71 ? 32.457 13.375 -27.146 1.00 93.12 71 PHE A CA 1
ATOM 535 C C . PHE A 1 71 ? 32.862 12.243 -28.093 1.00 93.12 71 PHE A C 1
ATOM 537 O O . PHE A 1 71 ? 33.951 12.295 -28.662 1.00 93.12 71 PHE A O 1
ATOM 544 N N . LEU A 1 72 ? 31.984 11.267 -28.334 1.00 89.19 72 LEU A N 1
ATOM 545 C CA . LEU A 1 72 ? 32.243 10.189 -29.294 1.00 89.19 72 LEU A CA 1
ATOM 546 C C . LEU A 1 72 ? 32.389 10.717 -30.728 1.00 89.19 72 LEU A C 1
ATOM 548 O O . LEU A 1 72 ? 33.319 10.317 -31.425 1.00 89.19 72 LEU A O 1
ATOM 552 N N . LEU A 1 73 ? 31.532 11.654 -31.149 1.00 91.06 73 LEU A N 1
ATOM 553 C CA . LEU A 1 73 ? 31.619 12.301 -32.466 1.00 91.06 73 LEU A CA 1
ATOM 554 C C . LEU A 1 73 ? 32.890 13.149 -32.623 1.00 91.06 73 LEU A C 1
ATOM 556 O O . LEU A 1 73 ? 33.427 13.249 -33.723 1.00 91.06 73 LEU A O 1
ATOM 560 N N . ALA A 1 74 ? 33.392 13.723 -31.528 1.00 92.75 74 ALA A N 1
ATOM 561 C CA . ALA A 1 74 ? 34.648 14.470 -31.488 1.00 92.75 74 ALA A CA 1
ATOM 562 C C . ALA A 1 74 ? 35.903 13.576 -31.366 1.00 92.75 74 ALA A C 1
ATOM 564 O O . ALA A 1 74 ? 37.014 14.096 -31.303 1.00 92.75 74 ALA A O 1
ATOM 565 N N . GLY A 1 75 ? 35.752 12.246 -31.303 1.00 90.19 75 GLY A N 1
ATOM 566 C CA . GLY A 1 75 ? 36.866 11.308 -31.116 1.00 90.19 75 GLY A CA 1
ATOM 567 C C . GLY A 1 75 ? 37.411 11.235 -29.682 1.00 90.19 75 GLY A C 1
ATOM 568 O O . GLY A 1 75 ? 38.428 10.588 -29.444 1.00 90.19 75 GLY A O 1
ATOM 569 N N . LEU A 1 76 ? 36.731 11.846 -28.709 1.00 92.38 76 LEU A N 1
ATOM 570 C CA . LEU A 1 76 ? 37.104 11.888 -27.290 1.00 92.38 76 LEU A CA 1
ATOM 571 C C . LEU A 1 76 ? 36.569 10.660 -26.532 1.00 92.38 76 LEU A C 1
ATOM 573 O O . LEU A 1 76 ? 35.806 10.775 -25.571 1.00 92.38 76 LEU A O 1
ATOM 577 N N . VAL A 1 77 ? 36.952 9.462 -26.982 1.00 87.88 77 VAL A N 1
ATOM 578 C CA . VAL A 1 77 ? 36.412 8.187 -26.468 1.00 87.88 77 VAL A CA 1
ATOM 579 C C . VAL A 1 77 ? 36.712 7.987 -24.977 1.00 87.88 77 VAL A C 1
ATOM 581 O O . VAL A 1 77 ? 35.845 7.532 -24.232 1.00 87.88 77 VAL A O 1
ATOM 584 N N . GLU A 1 78 ? 37.901 8.379 -24.514 1.00 87.19 78 GLU A N 1
ATOM 585 C CA . GLU A 1 78 ? 38.287 8.268 -23.101 1.00 87.19 78 GLU A CA 1
ATOM 586 C C . GLU A 1 78 ? 37.392 9.131 -22.206 1.00 87.19 78 GLU A C 1
ATOM 588 O O . GLU A 1 78 ? 36.783 8.621 -21.266 1.00 87.19 78 GLU A O 1
ATOM 593 N N . ALA A 1 79 ? 37.217 10.410 -22.553 1.00 87.44 79 ALA A N 1
ATOM 594 C CA . ALA A 1 79 ? 36.351 11.325 -21.811 1.00 87.44 79 ALA A CA 1
ATOM 595 C C . ALA A 1 79 ? 34.889 10.847 -21.790 1.00 87.44 79 ALA A C 1
ATOM 597 O O . ALA A 1 79 ? 34.232 10.905 -20.749 1.00 87.44 79 ALA A O 1
ATOM 598 N N . ALA A 1 80 ? 34.393 10.324 -22.919 1.00 84.69 80 ALA A N 1
ATOM 599 C CA . ALA A 1 80 ? 33.059 9.737 -23.025 1.00 84.69 80 ALA A CA 1
ATOM 600 C C . ALA A 1 80 ? 32.880 8.548 -22.065 1.00 84.69 80 ALA A C 1
ATOM 602 O O . ALA A 1 80 ? 31.878 8.470 -21.352 1.00 84.69 80 ALA A O 1
ATOM 603 N N . SER A 1 81 ? 33.868 7.648 -22.011 1.00 82.69 81 SER A N 1
ATOM 604 C CA . SER A 1 81 ? 33.836 6.471 -21.136 1.00 82.69 81 SER A CA 1
ATOM 605 C C . SER A 1 81 ? 33.891 6.834 -19.648 1.00 82.69 81 SER A C 1
ATOM 607 O O . SER A 1 81 ? 33.099 6.307 -18.867 1.00 82.69 81 SER A O 1
ATOM 609 N N . ILE A 1 82 ? 34.752 7.787 -19.266 1.00 87.06 82 ILE A N 1
ATOM 610 C CA . ILE A 1 82 ? 34.894 8.257 -17.881 1.00 87.06 82 ILE A CA 1
ATOM 611 C C . ILE A 1 82 ? 33.597 8.915 -17.411 1.00 87.06 82 ILE A C 1
ATOM 613 O O . ILE A 1 82 ? 33.121 8.623 -16.311 1.00 87.06 82 ILE A O 1
ATOM 617 N N . LEU A 1 83 ? 32.995 9.772 -18.242 1.00 86.44 83 LEU A N 1
ATOM 618 C CA . LEU A 1 83 ? 31.744 10.448 -17.904 1.00 86.44 83 LEU A CA 1
ATOM 619 C C . LEU A 1 83 ? 30.603 9.443 -17.700 1.00 86.44 83 LEU A C 1
ATOM 621 O O . LEU A 1 83 ? 29.911 9.503 -16.682 1.00 86.44 83 LEU A O 1
ATOM 625 N N . LEU A 1 84 ? 30.433 8.501 -18.634 1.00 82.19 84 LEU A N 1
ATOM 626 C CA . LEU A 1 84 ? 29.380 7.488 -18.554 1.00 82.19 84 LEU A CA 1
ATOM 627 C C . LEU A 1 84 ? 29.560 6.587 -17.321 1.00 82.19 84 LEU A C 1
ATOM 629 O O . LEU A 1 84 ? 28.598 6.360 -16.587 1.00 82.19 84 LEU A O 1
ATOM 633 N N . ALA A 1 85 ? 30.790 6.136 -17.053 1.00 82.62 85 ALA A N 1
ATOM 634 C CA . ALA A 1 85 ? 31.114 5.324 -15.880 1.00 82.62 85 ALA A CA 1
ATOM 635 C C . ALA A 1 85 ? 30.855 6.078 -14.566 1.00 82.62 85 ALA A C 1
ATOM 637 O O . ALA A 1 85 ? 30.265 5.520 -13.643 1.00 82.62 85 ALA A O 1
ATOM 638 N N . THR A 1 86 ? 31.234 7.358 -14.493 1.00 85.12 86 THR A N 1
ATOM 639 C CA . THR A 1 86 ? 31.036 8.193 -13.296 1.00 85.12 86 THR A CA 1
ATOM 640 C C . THR A 1 86 ? 29.555 8.378 -12.988 1.00 85.12 86 THR A C 1
ATOM 642 O O . THR A 1 86 ? 29.127 8.180 -11.852 1.00 85.12 86 THR A O 1
ATOM 645 N N . VAL A 1 87 ? 28.748 8.715 -13.997 1.00 84.06 87 VAL A N 1
ATOM 646 C CA . VAL A 1 87 ? 27.302 8.905 -13.816 1.00 84.06 87 VAL A CA 1
ATOM 647 C C . VAL A 1 87 ? 26.636 7.599 -13.400 1.00 84.06 87 VAL A C 1
ATOM 649 O O . VAL A 1 87 ? 25.846 7.586 -12.456 1.00 84.06 87 VAL A O 1
ATOM 652 N N . TYR A 1 88 ? 27.005 6.489 -14.039 1.00 82.44 88 TYR A N 1
ATOM 653 C CA . TYR A 1 88 ? 26.487 5.177 -13.676 1.00 82.44 88 TYR A CA 1
ATOM 654 C C . TYR A 1 88 ? 26.846 4.785 -12.236 1.00 82.44 88 TYR A C 1
ATOM 656 O O . TYR A 1 88 ? 25.987 4.303 -11.495 1.00 82.44 88 TYR A O 1
ATOM 664 N N . ALA A 1 89 ? 28.091 5.030 -11.819 1.00 82.00 89 ALA A N 1
ATOM 665 C CA . ALA A 1 89 ? 28.552 4.764 -10.462 1.00 82.00 89 ALA A CA 1
ATOM 666 C C . ALA A 1 89 ? 27.791 5.606 -9.430 1.00 82.00 89 ALA A C 1
ATOM 668 O O . ALA A 1 89 ? 27.325 5.057 -8.438 1.00 82.00 89 ALA A O 1
ATOM 669 N N . VAL A 1 90 ? 27.594 6.906 -9.677 1.00 84.81 90 VAL A N 1
ATOM 670 C CA . VAL A 1 90 ? 26.833 7.786 -8.773 1.00 84.81 90 VAL A CA 1
ATOM 671 C C . VAL A 1 90 ? 25.377 7.334 -8.651 1.00 84.81 90 VAL A C 1
ATOM 673 O O . VAL A 1 90 ? 24.864 7.245 -7.536 1.00 84.81 90 VAL A O 1
ATOM 676 N N . LEU A 1 91 ? 24.716 7.000 -9.764 1.00 81.69 91 LEU A N 1
ATOM 677 C CA . LEU A 1 91 ? 23.330 6.517 -9.748 1.00 81.69 91 LEU A CA 1
ATOM 678 C C . LEU A 1 91 ? 23.206 5.168 -9.024 1.00 81.69 91 LEU A C 1
ATOM 680 O O . LEU A 1 91 ? 22.313 4.992 -8.196 1.00 81.69 91 LEU A O 1
ATOM 684 N N . SER A 1 92 ? 24.129 4.241 -9.287 1.00 77.88 92 SER A N 1
ATOM 685 C CA . SER A 1 92 ? 24.133 2.905 -8.676 1.00 77.88 92 SER A CA 1
ATOM 686 C C . SER A 1 92 ? 24.477 2.957 -7.190 1.00 77.88 92 SER A C 1
ATOM 688 O O . SER A 1 92 ? 23.823 2.293 -6.390 1.00 77.88 92 SER A O 1
ATOM 690 N N . MET A 1 93 ? 25.453 3.781 -6.797 1.00 79.69 93 MET A N 1
ATOM 691 C CA . MET A 1 93 ? 25.775 4.020 -5.390 1.00 79.69 93 MET A CA 1
ATOM 692 C C . MET A 1 93 ? 24.630 4.723 -4.674 1.00 79.69 93 MET A C 1
ATOM 694 O O . MET A 1 93 ? 24.303 4.319 -3.570 1.00 79.69 93 MET A O 1
ATOM 698 N N . GLY A 1 94 ? 23.978 5.710 -5.293 1.00 81.06 94 GLY A N 1
ATOM 699 C CA . GLY A 1 94 ? 22.794 6.355 -4.725 1.00 81.06 94 GLY A CA 1
ATOM 700 C C . GLY A 1 94 ? 21.675 5.348 -4.458 1.00 81.06 94 GLY A C 1
ATOM 701 O O . GLY A 1 94 ? 21.177 5.270 -3.335 1.00 81.06 94 GLY A O 1
ATOM 702 N N . ALA A 1 95 ? 21.343 4.517 -5.451 1.00 75.25 95 ALA A N 1
ATOM 703 C CA . ALA A 1 95 ? 20.355 3.449 -5.306 1.00 75.25 95 ALA A CA 1
ATOM 704 C C . ALA A 1 95 ? 20.752 2.449 -4.207 1.00 75.25 95 ALA A C 1
ATOM 706 O O . ALA A 1 95 ? 19.948 2.141 -3.329 1.00 75.25 95 ALA A O 1
ATOM 707 N N . LEU A 1 96 ? 22.008 1.995 -4.194 1.00 77.31 96 LEU A N 1
ATOM 708 C CA . LEU A 1 96 ? 22.510 1.063 -3.187 1.00 77.31 96 LEU A CA 1
ATOM 709 C C . LEU A 1 96 ? 22.524 1.682 -1.781 1.00 77.31 96 LEU A C 1
ATOM 711 O O . LEU A 1 96 ? 22.128 1.026 -0.825 1.00 77.31 96 LEU A O 1
ATOM 715 N N . SER A 1 97 ? 22.939 2.941 -1.634 1.00 79.38 97 SER A N 1
ATOM 716 C CA . SER A 1 97 ? 22.915 3.663 -0.359 1.00 79.38 97 SER A CA 1
ATOM 717 C C . SER A 1 97 ? 21.494 3.807 0.165 1.00 79.38 97 SER A C 1
ATOM 719 O O . SER A 1 97 ? 21.281 3.609 1.356 1.00 79.38 97 SER A O 1
ATOM 721 N N . ILE A 1 98 ? 20.517 4.086 -0.701 1.00 71.06 98 ILE A N 1
ATOM 722 C CA . ILE A 1 98 ? 19.100 4.117 -0.321 1.00 71.06 98 ILE A CA 1
ATOM 723 C C . ILE A 1 98 ? 18.656 2.742 0.191 1.00 71.06 98 ILE A C 1
ATOM 725 O O . ILE A 1 98 ? 18.102 2.653 1.288 1.00 71.06 98 ILE A O 1
ATOM 729 N N . LEU A 1 99 ? 18.961 1.671 -0.548 1.00 70.38 99 LEU A N 1
ATOM 730 C CA . LEU A 1 99 ? 18.621 0.298 -0.159 1.00 70.38 99 LEU A CA 1
ATOM 731 C C . LEU A 1 99 ? 19.249 -0.093 1.189 1.00 70.38 99 LEU A C 1
ATOM 733 O O . LEU A 1 99 ? 18.564 -0.622 2.065 1.00 70.38 99 LEU A O 1
ATOM 737 N N . LEU A 1 100 ? 20.538 0.202 1.377 1.00 75.19 100 LEU A N 1
ATOM 738 C CA . LEU A 1 100 ? 21.297 -0.174 2.572 1.00 75.19 100 LEU A CA 1
ATOM 739 C C . LEU A 1 100 ? 20.932 0.669 3.798 1.00 75.19 100 LEU A C 1
ATOM 741 O O . LEU A 1 100 ? 20.718 0.114 4.876 1.00 75.19 100 LEU A O 1
ATOM 745 N N . LEU A 1 101 ? 20.859 1.997 3.654 1.00 75.44 101 LEU A N 1
ATOM 746 C CA . LEU A 1 101 ? 20.589 2.901 4.777 1.00 75.44 101 LEU A CA 1
ATOM 747 C C . LEU A 1 101 ? 19.147 2.790 5.252 1.00 75.44 101 LEU A C 1
ATOM 749 O O . LEU A 1 101 ? 18.897 2.848 6.453 1.00 75.44 101 LEU A O 1
ATOM 753 N N . GLN A 1 102 ? 18.199 2.620 4.329 1.00 69.25 102 GLN A N 1
ATOM 754 C CA . GLN A 1 102 ? 16.788 2.569 4.695 1.00 69.25 102 GLN A CA 1
ATOM 755 C C . GLN A 1 102 ? 16.282 1.153 4.969 1.00 69.25 102 GLN A C 1
ATOM 757 O O . GLN A 1 102 ? 15.141 1.013 5.401 1.00 69.25 102 GLN A O 1
ATOM 762 N N . ARG A 1 103 ? 17.105 0.114 4.737 1.00 65.25 103 ARG A N 1
ATOM 763 C CA . ARG A 1 103 ? 16.687 -1.301 4.774 1.00 65.25 103 ARG A CA 1
ATOM 764 C C . ARG A 1 103 ? 15.377 -1.520 4.013 1.00 65.25 103 ARG A C 1
ATOM 766 O O . ARG A 1 103 ? 14.476 -2.197 4.495 1.00 65.25 103 ARG A O 1
ATOM 773 N N . ARG A 1 104 ? 15.255 -0.873 2.854 1.00 58.81 104 ARG A N 1
ATOM 774 C CA . ARG A 1 104 ? 14.064 -0.967 2.014 1.00 58.81 104 ARG A CA 1
ATOM 775 C C . ARG A 1 104 ? 14.296 -1.986 0.933 1.00 58.81 104 ARG A C 1
ATOM 777 O O . ARG A 1 104 ? 15.331 -1.974 0.270 1.00 58.81 104 ARG A O 1
ATOM 784 N N . ASN A 1 105 ? 13.306 -2.832 0.731 1.00 57.00 105 ASN A N 1
ATOM 785 C CA . ASN A 1 105 ? 13.329 -3.785 -0.354 1.00 57.00 105 ASN A CA 1
ATOM 786 C C . ASN A 1 105 ? 12.622 -3.155 -1.560 1.00 57.00 105 ASN A C 1
ATOM 788 O O . ASN A 1 105 ? 11.419 -2.901 -1.512 1.00 57.00 105 ASN A O 1
ATOM 792 N N . ALA A 1 106 ? 13.372 -2.853 -2.625 1.00 53.66 106 ALA A N 1
ATOM 793 C CA . ALA A 1 106 ? 12.851 -2.093 -3.765 1.00 53.66 106 ALA A CA 1
ATOM 794 C C . ALA A 1 106 ? 11.693 -2.775 -4.512 1.00 53.66 106 ALA A C 1
ATOM 796 O O . ALA A 1 106 ? 10.992 -2.100 -5.255 1.00 53.66 106 ALA A O 1
ATOM 797 N N . MET A 1 107 ? 11.494 -4.081 -4.311 1.00 48.06 107 MET A N 1
ATOM 798 C CA . MET A 1 107 ? 10.436 -4.848 -4.975 1.00 48.06 107 MET A CA 1
ATOM 799 C C . MET A 1 107 ? 9.113 -4.872 -4.214 1.00 48.06 107 MET A C 1
ATOM 801 O O . MET A 1 107 ? 8.083 -5.067 -4.840 1.00 48.06 107 MET A O 1
ATOM 805 N N . CYS A 1 108 ? 9.115 -4.695 -2.890 1.00 48.25 108 CYS A N 1
ATOM 806 C CA . CYS A 1 108 ? 7.888 -4.813 -2.096 1.00 48.25 108 CYS A CA 1
ATOM 807 C C . CYS A 1 108 ? 7.524 -3.549 -1.315 1.00 48.25 108 CYS A C 1
ATOM 809 O O . CYS A 1 108 ? 6.627 -3.604 -0.486 1.00 48.25 108 CYS A O 1
ATOM 811 N N . GLY A 1 109 ? 8.233 -2.426 -1.485 1.00 48.22 109 GLY A N 1
ATOM 812 C CA . GLY A 1 109 ? 7.923 -1.175 -0.772 1.00 48.22 109 GLY A CA 1
ATOM 813 C C . GLY A 1 109 ? 7.893 -1.287 0.764 1.00 48.22 109 GLY A C 1
ATOM 814 O O . GLY A 1 109 ? 7.555 -0.320 1.437 1.00 48.22 109 GLY A O 1
ATOM 815 N N . CYS A 1 110 ? 8.244 -2.448 1.328 1.00 44.94 110 CYS A N 1
ATOM 816 C CA . CYS A 1 110 ? 8.105 -2.754 2.739 1.00 44.94 110 CYS A CA 1
ATOM 817 C C . CYS A 1 110 ? 9.244 -2.094 3.513 1.00 44.94 110 CYS A C 1
ATOM 819 O O . CYS A 1 110 ? 10.418 -2.152 3.126 1.00 44.94 110 CYS A O 1
ATOM 821 N N . PHE A 1 111 ? 8.879 -1.493 4.637 1.00 42.38 111 PHE A N 1
ATOM 822 C CA . PHE A 1 111 ? 9.780 -0.869 5.590 1.00 42.38 111 PHE A CA 1
ATOM 823 C C . PHE A 1 111 ? 9.980 -1.834 6.760 1.00 42.38 111 PHE A C 1
ATOM 825 O O . PHE A 1 111 ? 9.003 -2.357 7.283 1.00 42.38 111 PHE A O 1
ATOM 832 N N . GLY A 1 112 ? 11.221 -2.073 7.195 1.00 38.91 112 GLY A N 1
ATOM 833 C CA . GLY A 1 112 ? 11.467 -2.827 8.430 1.00 38.91 112 GLY A CA 1
ATOM 834 C C . GLY A 1 112 ? 12.781 -3.605 8.455 1.00 38.91 112 GLY A C 1
ATOM 835 O O . GLY A 1 112 ? 13.308 -4.021 7.423 1.00 38.91 112 GLY A O 1
ATOM 836 N N . ARG A 1 113 ? 13.319 -3.829 9.666 1.00 43.03 113 ARG A N 1
ATOM 837 C CA . ARG A 1 113 ? 14.598 -4.533 9.906 1.00 43.03 113 ARG A CA 1
ATOM 838 C C . ARG A 1 113 ? 14.626 -5.985 9.398 1.00 43.03 113 ARG A C 1
ATOM 840 O O . ARG A 1 113 ? 15.732 -6.513 9.276 1.00 43.03 113 ARG A O 1
ATOM 847 N N . SER A 1 114 ? 13.471 -6.600 9.139 1.00 45.97 114 SER A N 1
ATOM 848 C CA . SER A 1 114 ? 13.298 -8.014 8.771 1.00 45.97 114 SER A CA 1
ATOM 849 C C . SER A 1 114 ? 13.163 -8.273 7.265 1.00 45.97 114 SER A C 1
ATOM 851 O O . SER A 1 114 ? 13.204 -9.431 6.849 1.00 45.97 114 SER A O 1
ATOM 853 N N . SER A 1 115 ? 13.051 -7.238 6.425 1.00 48.88 115 SER A N 1
ATOM 854 C CA . SER A 1 115 ? 12.944 -7.437 4.977 1.00 48.88 115 SER A CA 1
ATOM 855 C C . SER A 1 115 ? 14.302 -7.856 4.391 1.00 48.88 115 SER A C 1
ATOM 857 O O . SER A 1 115 ? 15.285 -7.110 4.403 1.00 48.88 115 SER A O 1
ATOM 859 N N . ARG A 1 116 ? 14.399 -9.107 3.923 1.00 56.12 116 ARG A N 1
ATOM 860 C CA . ARG A 1 116 ? 15.608 -9.612 3.257 1.00 56.12 116 ARG A CA 1
ATOM 861 C C . ARG A 1 116 ? 15.769 -8.884 1.926 1.00 56.12 116 ARG A C 1
ATOM 863 O O . ARG A 1 116 ? 14.945 -9.066 1.037 1.00 56.12 116 ARG A O 1
ATOM 870 N N . LEU A 1 117 ? 16.828 -8.084 1.799 1.00 59.03 117 LEU A N 1
ATOM 871 C CA . LEU A 1 117 ? 17.256 -7.502 0.525 1.00 59.03 117 LEU A CA 1
ATOM 872 C C . LEU A 1 117 ? 17.321 -8.611 -0.532 1.00 59.03 117 LEU A C 1
ATOM 874 O O . LEU A 1 117 ? 17.994 -9.620 -0.311 1.00 59.03 117 LEU A O 1
ATOM 878 N N . ASP A 1 118 ? 16.635 -8.428 -1.661 1.00 65.25 118 ASP A N 1
ATOM 879 C CA . ASP A 1 118 ? 16.756 -9.353 -2.785 1.00 65.25 118 ASP A CA 1
ATOM 880 C C . ASP A 1 118 ? 18.218 -9.380 -3.259 1.00 65.25 118 ASP A C 1
ATOM 882 O O . ASP A 1 118 ? 18.758 -8.396 -3.785 1.00 65.25 118 ASP A O 1
ATOM 886 N N . GLY A 1 119 ? 18.870 -10.526 -3.045 1.00 71.06 119 GLY A N 1
ATOM 887 C CA . GLY A 1 119 ? 20.264 -10.747 -3.412 1.00 71.06 119 GLY A CA 1
ATOM 888 C C . GLY A 1 119 ? 20.519 -10.536 -4.903 1.00 71.06 119 GLY A C 1
ATOM 889 O O . GLY A 1 119 ? 21.633 -10.165 -5.272 1.00 71.06 119 GLY A O 1
ATOM 890 N N . TRP A 1 120 ? 19.500 -10.683 -5.757 1.00 64.75 120 TRP A N 1
ATOM 891 C CA . TRP A 1 120 ? 19.605 -10.402 -7.185 1.00 64.75 120 TRP A CA 1
ATOM 892 C C . TRP A 1 120 ? 19.786 -8.911 -7.479 1.00 64.75 120 TRP A C 1
ATOM 894 O O . TRP A 1 120 ? 20.643 -8.551 -8.281 1.00 64.75 120 TRP A O 1
ATOM 904 N N . ILE A 1 121 ? 19.036 -8.024 -6.819 1.00 64.31 121 ILE A N 1
ATOM 905 C CA . ILE A 1 121 ? 19.129 -6.570 -7.046 1.00 64.31 121 ILE A CA 1
ATOM 906 C C . ILE A 1 121 ? 20.461 -6.033 -6.536 1.00 64.31 121 ILE A C 1
ATOM 908 O O . ILE A 1 121 ? 21.121 -5.248 -7.228 1.00 64.31 121 ILE A O 1
ATOM 912 N N . VAL A 1 122 ? 20.872 -6.485 -5.348 1.00 71.00 122 VAL A N 1
ATOM 913 C CA . VAL A 1 122 ? 22.184 -6.155 -4.784 1.00 71.00 122 VAL A CA 1
ATOM 914 C C . VAL A 1 122 ? 23.278 -6.691 -5.707 1.00 71.00 122 VAL A C 1
ATOM 916 O O . VAL A 1 122 ? 24.112 -5.918 -6.169 1.00 71.00 122 VAL A O 1
ATOM 919 N N . GLY A 1 123 ? 23.215 -7.973 -6.077 1.00 71.31 123 GLY A N 1
ATOM 920 C CA . GLY A 1 123 ? 24.178 -8.621 -6.964 1.00 71.31 123 GLY A CA 1
ATOM 921 C C . GLY A 1 123 ? 24.285 -7.947 -8.331 1.00 71.31 123 GLY A C 1
ATOM 922 O O . GLY A 1 123 ? 25.391 -7.656 -8.776 1.00 71.31 123 GLY A O 1
ATOM 923 N N . ARG A 1 124 ? 23.159 -7.612 -8.970 1.00 71.19 124 ARG A N 1
ATOM 924 C CA . ARG A 1 124 ? 23.112 -6.891 -10.251 1.00 71.19 124 ARG A CA 1
ATOM 925 C C . ARG A 1 124 ? 23.726 -5.498 -10.133 1.00 71.19 124 ARG A C 1
ATOM 927 O O . ARG A 1 124 ? 24.539 -5.129 -10.974 1.00 71.19 124 ARG A O 1
ATOM 934 N N . SER A 1 125 ? 23.361 -4.729 -9.109 1.00 69.31 125 SER A N 1
ATOM 935 C CA . SER A 1 125 ? 23.870 -3.362 -8.920 1.00 69.31 125 SER A CA 1
ATOM 936 C C . SER A 1 125 ? 25.366 -3.359 -8.597 1.00 69.31 125 SER A C 1
ATOM 938 O O . SER A 1 125 ? 26.113 -2.535 -9.127 1.00 69.31 125 SER A O 1
ATOM 940 N N . THR A 1 126 ? 25.831 -4.318 -7.791 1.00 71.25 126 THR A N 1
ATOM 941 C CA . THR A 1 126 ? 27.254 -4.527 -7.499 1.00 71.25 126 THR A CA 1
ATOM 942 C C . THR A 1 126 ? 28.013 -4.987 -8.740 1.00 71.25 126 THR A C 1
ATOM 944 O O . THR A 1 126 ? 29.049 -4.409 -9.050 1.00 71.25 126 THR A O 1
ATOM 947 N N . ALA A 1 127 ? 27.496 -5.964 -9.489 1.00 71.19 127 ALA A N 1
ATOM 948 C CA . ALA A 1 127 ? 28.126 -6.460 -10.710 1.00 71.19 127 ALA A CA 1
ATOM 949 C C . ALA A 1 127 ? 28.239 -5.364 -11.772 1.00 71.19 127 ALA A C 1
ATOM 951 O O . ALA A 1 127 ? 29.302 -5.199 -12.364 1.00 71.19 127 ALA A O 1
ATOM 952 N N . LEU A 1 128 ? 27.182 -4.570 -11.970 1.00 68.12 128 LEU A N 1
ATOM 953 C CA . LEU A 1 128 ? 27.219 -3.443 -12.896 1.00 68.12 128 LEU A CA 1
ATOM 954 C C . LEU A 1 128 ? 28.207 -2.373 -12.412 1.00 68.12 128 LEU A C 1
ATOM 956 O O . LEU A 1 128 ? 29.033 -1.928 -13.200 1.00 68.12 128 LEU A O 1
ATOM 960 N N . SER A 1 129 ? 28.216 -2.033 -11.119 1.00 69.56 129 SER A N 1
ATOM 961 C CA . SER A 1 129 ? 29.207 -1.098 -10.558 1.00 69.56 129 SER A CA 1
ATOM 962 C C . SER A 1 129 ? 30.648 -1.590 -10.756 1.00 69.56 129 SER A C 1
ATOM 964 O O . SER A 1 129 ? 31.519 -0.809 -11.131 1.00 69.56 129 SER A O 1
ATOM 966 N N . LEU A 1 130 ? 30.901 -2.889 -10.568 1.00 67.56 130 LEU A N 1
ATOM 967 C CA . LEU A 1 130 ? 32.211 -3.508 -10.789 1.00 67.56 130 LEU A CA 1
ATOM 968 C C . LEU A 1 130 ? 32.609 -3.509 -12.268 1.00 67.56 130 LEU A C 1
ATOM 970 O O . LEU A 1 130 ? 33.765 -3.228 -12.579 1.00 67.56 130 LEU A O 1
ATOM 974 N N . LEU A 1 131 ? 31.666 -3.755 -13.182 1.00 67.38 131 LEU A N 1
ATOM 975 C CA . LEU A 1 131 ? 31.914 -3.760 -14.627 1.00 67.38 131 LEU A CA 1
ATOM 976 C C . LEU A 1 131 ? 32.415 -2.394 -15.131 1.00 67.38 131 LEU A C 1
ATOM 978 O O . LEU A 1 131 ? 33.225 -2.336 -16.054 1.00 67.38 131 LEU A O 1
ATOM 982 N N . PHE A 1 132 ? 32.000 -1.302 -14.480 1.00 67.25 132 PHE A N 1
ATOM 983 C CA . PHE A 1 132 ? 32.465 0.056 -14.782 1.00 67.25 132 PHE A CA 1
ATOM 984 C C . PHE A 1 132 ? 33.765 0.460 -14.067 1.00 67.25 132 PHE A C 1
ATOM 986 O O . PHE A 1 132 ? 34.413 1.414 -14.496 1.00 67.25 132 PHE A O 1
ATOM 993 N N . LEU A 1 133 ? 34.201 -0.270 -13.035 1.00 64.12 133 LEU A N 1
ATOM 994 C CA . LEU A 1 133 ? 35.497 -0.042 -12.379 1.00 64.12 133 LEU A CA 1
ATOM 995 C C . LEU A 1 133 ? 36.675 -0.671 -13.147 1.00 64.12 133 LEU A C 1
ATOM 997 O O . LEU A 1 133 ? 37.806 -0.205 -13.018 1.00 64.12 133 LEU A O 1
ATOM 1001 N N . VAL A 1 134 ? 36.421 -1.678 -13.991 1.00 64.19 134 VAL A N 1
ATOM 1002 C CA . VAL A 1 134 ? 37.442 -2.340 -14.831 1.00 64.19 134 VAL A CA 1
ATOM 1003 C C . VAL A 1 134 ? 38.202 -1.364 -15.751 1.00 64.19 134 VAL A C 1
ATOM 1005 O O . VAL A 1 134 ? 39.434 -1.407 -15.745 1.00 64.19 134 VAL A O 1
ATOM 1008 N N . PRO A 1 135 ? 37.554 -0.450 -16.505 1.00 60.41 135 PRO A N 1
ATOM 1009 C CA . PRO A 1 135 ? 38.285 0.519 -17.326 1.00 60.41 135 PRO A CA 1
ATOM 1010 C C . PRO A 1 135 ? 39.102 1.531 -16.505 1.00 60.41 135 PRO A C 1
ATOM 1012 O O . PRO A 1 135 ? 40.171 1.937 -16.957 1.00 60.41 135 PRO A O 1
ATOM 1015 N N . LEU A 1 136 ? 38.676 1.885 -15.283 1.00 60.69 136 LEU A N 1
ATOM 1016 C CA . LEU A 1 136 ? 39.479 2.727 -14.381 1.00 60.69 136 LEU A CA 1
ATOM 1017 C C . LEU A 1 136 ? 40.753 2.004 -13.915 1.00 60.69 136 LEU A C 1
ATOM 1019 O O . LEU A 1 136 ? 41.826 2.602 -13.875 1.00 60.69 136 LEU A O 1
ATOM 1023 N N . ALA A 1 137 ? 40.648 0.710 -13.603 1.00 60.28 137 ALA A N 1
ATOM 1024 C CA . ALA A 1 137 ? 41.795 -0.103 -13.203 1.00 60.28 137 ALA A CA 1
ATOM 1025 C C . ALA A 1 137 ? 42.805 -0.291 -14.350 1.00 60.28 137 ALA A C 1
ATOM 1027 O O . ALA A 1 137 ? 44.010 -0.309 -14.107 1.00 60.28 137 ALA A O 1
ATOM 1028 N N . MET A 1 138 ? 42.336 -0.367 -15.601 1.00 61.06 138 MET A N 1
ATOM 1029 C CA . MET A 1 138 ? 43.221 -0.437 -16.770 1.00 61.06 138 MET A CA 1
ATOM 1030 C C . MET A 1 138 ? 43.885 0.904 -17.110 1.00 61.06 138 MET A C 1
ATOM 1032 O O . MET A 1 138 ? 45.018 0.903 -17.581 1.00 61.06 138 MET A O 1
ATOM 1036 N N . ALA A 1 139 ? 43.245 2.040 -16.819 1.00 60.94 139 ALA A N 1
ATOM 1037 C CA . ALA A 1 139 ? 43.843 3.366 -17.011 1.00 60.94 139 ALA A CA 1
ATOM 1038 C C . ALA A 1 139 ? 44.932 3.704 -15.969 1.00 60.94 139 ALA A C 1
ATOM 1040 O O . ALA A 1 139 ? 45.806 4.526 -16.237 1.00 60.94 139 ALA A O 1
ATOM 1041 N N . CYS A 1 140 ? 44.912 3.057 -14.798 1.00 59.16 140 CYS A N 1
ATOM 1042 C CA . CYS A 1 140 ? 45.929 3.225 -13.751 1.00 59.16 140 CYS A CA 1
ATOM 1043 C C . CYS A 1 140 ? 46.971 2.089 -13.697 1.00 59.16 140 CYS A C 1
ATOM 1045 O O . CYS A 1 140 ? 47.897 2.149 -12.890 1.00 59.16 140 CYS A O 1
ATOM 1047 N N . GLY A 1 141 ? 46.848 1.062 -14.543 1.00 44.38 141 GLY A N 1
ATOM 1048 C CA . GLY A 1 141 ? 47.694 -0.135 -14.539 1.00 44.38 141 GLY A CA 1
ATOM 1049 C C . GLY A 1 141 ? 49.001 0.017 -15.317 1.00 44.38 141 GLY A C 1
ATOM 1050 O O . GLY A 1 141 ? 49.230 -0.711 -16.280 1.00 44.38 141 GLY A O 1
ATOM 1051 N N . GLY A 1 142 ? 49.856 0.954 -14.905 1.00 48.38 142 GLY A N 1
ATOM 1052 C CA . GLY A 1 142 ? 51.237 1.065 -15.369 1.00 48.38 142 GLY A CA 1
ATOM 1053 C C . GLY A 1 142 ? 52.232 0.535 -14.333 1.00 48.38 142 GLY A C 1
ATOM 1054 O O . GLY A 1 142 ? 52.576 1.256 -13.404 1.00 48.38 142 GLY A O 1
ATOM 1055 N N . SER A 1 143 ? 52.775 -0.656 -14.606 1.00 44.81 143 SER A N 1
ATOM 1056 C CA . SER A 1 143 ? 54.042 -1.230 -14.095 1.00 44.81 143 SER A CA 1
ATOM 1057 C C . SER A 1 143 ? 54.051 -1.974 -12.740 1.00 44.81 143 SER A C 1
ATOM 1059 O O . SER A 1 143 ? 53.946 -1.392 -11.667 1.00 44.81 143 SER A O 1
ATOM 1061 N N . ASP A 1 144 ? 54.336 -3.273 -12.887 1.00 47.88 144 ASP A N 1
ATOM 1062 C CA . ASP A 1 144 ? 55.253 -4.131 -12.124 1.00 47.88 144 ASP A CA 1
ATOM 1063 C C . ASP A 1 144 ? 54.867 -4.853 -10.815 1.00 47.88 144 ASP A C 1
ATOM 1065 O O . ASP A 1 144 ? 54.564 -4.279 -9.776 1.00 47.88 144 ASP A O 1
ATOM 1069 N N . SER A 1 145 ? 55.166 -6.160 -10.891 1.00 42.91 145 SER A N 1
ATOM 1070 C CA . SER A 1 145 ? 55.663 -7.077 -9.854 1.00 42.91 145 SER A CA 1
ATOM 1071 C C . SER A 1 145 ? 54.678 -8.054 -9.211 1.00 42.91 145 SER A C 1
ATOM 1073 O O . SER A 1 145 ? 53.906 -7.760 -8.305 1.00 42.91 145 SER A O 1
ATOM 1075 N N . SER A 1 146 ? 54.845 -9.297 -9.660 1.00 53.38 146 SER A N 1
ATOM 1076 C CA . SER A 1 146 ? 54.462 -10.552 -9.027 1.00 53.38 146 SER A CA 1
ATOM 1077 C C . SER A 1 146 ? 54.804 -10.626 -7.535 1.00 53.38 146 SER A C 1
ATOM 1079 O O . SER A 1 146 ? 55.958 -10.437 -7.148 1.00 53.38 146 SER A O 1
ATOM 1081 N N . SER A 1 147 ? 53.849 -11.066 -6.719 1.00 42.75 147 SER A N 1
ATOM 1082 C CA . SER A 1 147 ? 54.118 -11.851 -5.510 1.00 42.75 147 SER A CA 1
ATOM 1083 C C . SER A 1 147 ? 52.908 -12.720 -5.194 1.00 42.75 147 SER A C 1
ATOM 1085 O O . SER A 1 147 ? 51.809 -12.226 -4.956 1.00 42.75 147 SER A O 1
ATOM 1087 N N . GLY A 1 148 ? 53.123 -14.034 -5.260 1.00 52.78 148 GLY A N 1
ATOM 1088 C CA . GLY A 1 148 ? 52.152 -15.035 -4.849 1.00 52.78 148 GLY A CA 1
ATOM 1089 C C . GLY A 1 148 ? 51.979 -15.036 -3.334 1.00 52.78 148 GLY A C 1
ATOM 1090 O O . GLY A 1 148 ? 52.951 -14.900 -2.593 1.00 52.78 148 GLY A O 1
ATOM 1091 N N . VAL A 1 149 ? 50.741 -15.223 -2.881 1.00 46.59 149 VAL A N 1
ATOM 1092 C CA . VAL A 1 149 ? 50.419 -15.531 -1.486 1.00 46.59 149 VAL A CA 1
ATOM 1093 C C . VAL A 1 149 ? 49.391 -16.656 -1.462 1.00 46.59 149 VAL A C 1
ATOM 1095 O O . VAL A 1 149 ? 48.473 -16.714 -2.277 1.00 46.59 149 VAL A O 1
ATOM 1098 N N . ALA A 1 150 ? 49.660 -17.589 -0.557 1.00 45.78 150 ALA A N 1
ATOM 1099 C CA . ALA A 1 150 ? 49.172 -18.949 -0.500 1.00 45.78 150 ALA A CA 1
ATOM 1100 C C . ALA A 1 150 ? 47.688 -19.103 -0.142 1.00 45.78 150 ALA A C 1
ATOM 1102 O O . ALA A 1 150 ? 47.100 -18.330 0.612 1.00 45.78 150 ALA A O 1
ATOM 1103 N N . THR A 1 151 ? 47.141 -20.199 -0.659 1.00 48.41 151 THR A N 1
ATOM 1104 C CA . THR A 1 151 ? 45.880 -20.841 -0.300 1.00 48.41 151 THR A CA 1
ATOM 1105 C C . THR A 1 151 ? 45.916 -21.327 1.153 1.00 48.41 151 THR A C 1
ATOM 1107 O O . THR A 1 151 ? 46.764 -22.146 1.500 1.00 48.41 151 THR A O 1
ATOM 1110 N N . SER A 1 152 ? 44.966 -20.876 1.977 1.00 43.28 152 SER A N 1
ATOM 1111 C CA . SER A 1 152 ? 44.690 -21.454 3.298 1.00 43.28 152 SER A CA 1
ATOM 1112 C C . SER A 1 152 ? 43.322 -22.128 3.286 1.00 43.28 152 SER A C 1
ATOM 1114 O O . SER A 1 152 ? 42.287 -21.468 3.222 1.00 43.28 152 SER A O 1
ATOM 1116 N N . THR A 1 153 ? 43.350 -23.457 3.333 1.00 51.06 153 THR A N 1
ATOM 1117 C CA . THR A 1 153 ? 42.211 -24.351 3.554 1.00 51.06 153 THR A CA 1
ATOM 1118 C C . THR A 1 153 ? 41.871 -24.357 5.045 1.00 51.06 153 THR A C 1
ATOM 1120 O O . THR A 1 153 ? 42.747 -24.635 5.862 1.00 51.06 153 THR A O 1
ATOM 1123 N N . SER A 1 154 ? 40.622 -24.069 5.416 1.00 42.75 154 SER A N 1
ATOM 1124 C CA . SER A 1 154 ? 40.128 -24.227 6.791 1.00 42.75 154 SER A CA 1
ATOM 1125 C C . SER A 1 154 ? 39.059 -25.317 6.849 1.00 42.75 154 SER A C 1
ATOM 1127 O O . SER A 1 154 ? 38.004 -25.187 6.226 1.00 42.75 154 SER A O 1
ATOM 1129 N N . ASP A 1 155 ? 39.380 -26.377 7.591 1.00 47.38 155 ASP A N 1
ATOM 1130 C CA . ASP A 1 155 ? 38.553 -27.546 7.905 1.00 47.38 155 ASP A CA 1
ATOM 1131 C C . ASP A 1 155 ? 37.319 -27.190 8.763 1.00 47.38 155 ASP A C 1
ATOM 1133 O O . ASP A 1 155 ? 37.403 -26.302 9.620 1.00 47.38 155 ASP A O 1
ATOM 1137 N N . PRO A 1 156 ? 36.188 -27.906 8.613 1.00 53.59 156 PRO A N 1
ATOM 1138 C CA . PRO A 1 156 ? 35.022 -27.749 9.470 1.00 53.59 156 PRO A CA 1
ATOM 1139 C C . PRO A 1 156 ? 35.101 -28.680 10.695 1.00 53.59 156 PRO A C 1
ATOM 1141 O O . PRO A 1 156 ? 34.845 -29.879 10.605 1.00 53.59 156 PRO A O 1
ATOM 1144 N N . THR A 1 157 ? 35.394 -28.128 11.876 1.00 51.03 157 THR A N 1
ATOM 1145 C CA . THR A 1 157 ? 35.295 -28.866 13.148 1.00 51.03 157 THR A CA 1
ATOM 1146 C C . THR A 1 157 ? 33.864 -28.811 13.683 1.00 51.03 157 THR A C 1
ATOM 1148 O O . THR A 1 157 ? 33.401 -27.777 14.166 1.00 51.03 157 THR A O 1
ATOM 1151 N N . ALA A 1 158 ? 33.164 -29.944 13.612 1.00 53.56 158 ALA A N 1
ATOM 1152 C CA . ALA A 1 158 ? 31.881 -30.168 14.267 1.00 53.56 158 ALA A CA 1
ATOM 1153 C C . ALA A 1 158 ? 32.072 -30.275 15.789 1.00 53.56 158 ALA A C 1
ATOM 1155 O O . ALA A 1 158 ? 32.813 -31.135 16.261 1.00 53.56 158 ALA A O 1
ATOM 1156 N N . ASN A 1 159 ? 31.389 -29.416 16.551 1.00 52.12 159 ASN A N 1
ATOM 1157 C CA . ASN A 1 159 ? 31.381 -29.459 18.010 1.00 52.12 159 ASN A CA 1
ATOM 1158 C C . ASN A 1 159 ? 29.939 -29.635 18.508 1.00 52.12 159 ASN A C 1
ATOM 1160 O O . ASN A 1 159 ? 29.112 -28.726 18.425 1.00 52.12 159 ASN A O 1
ATOM 1164 N N . SER A 1 160 ? 29.639 -30.842 18.982 1.00 49.44 160 SER A N 1
ATOM 1165 C CA . SER A 1 160 ? 28.341 -31.263 19.507 1.00 49.44 160 SER A CA 1
ATOM 1166 C C . SER A 1 160 ? 28.140 -30.694 20.912 1.00 49.44 160 SER A C 1
ATOM 1168 O O . SER A 1 160 ? 28.812 -31.108 21.855 1.00 49.44 160 SER A O 1
ATOM 1170 N N . SER A 1 161 ? 27.220 -29.739 21.053 1.00 56.16 161 SER A N 1
ATOM 1171 C CA . SER A 1 161 ? 26.852 -29.146 22.344 1.00 56.16 161 SER A CA 1
ATOM 1172 C C . SER A 1 161 ? 25.750 -29.972 23.035 1.00 56.16 161 SER A C 1
ATOM 1174 O O . SER A 1 161 ? 24.809 -30.399 22.359 1.00 56.16 161 SER A O 1
ATOM 1176 N N . PRO A 1 162 ? 25.840 -30.229 24.354 1.00 55.78 162 PRO A N 1
ATOM 1177 C CA . PRO A 1 162 ? 24.861 -31.018 25.099 1.00 55.78 162 PRO A CA 1
ATOM 1178 C C . PRO A 1 162 ? 23.494 -30.323 25.210 1.00 55.78 162 PRO A C 1
ATOM 1180 O O . PRO A 1 162 ? 23.402 -29.112 25.405 1.00 55.78 162 PRO A O 1
ATOM 1183 N N . SER A 1 163 ? 22.428 -31.128 25.113 1.00 50.03 163 SER A N 1
ATOM 1184 C CA . SER A 1 163 ? 21.031 -30.714 25.294 1.00 50.03 163 SER A CA 1
ATOM 1185 C C . SER A 1 163 ? 20.806 -30.114 26.680 1.00 50.03 163 SER A C 1
ATOM 1187 O O . SER A 1 163 ? 20.881 -30.810 27.693 1.00 50.03 163 SER A O 1
ATOM 1189 N N . ALA A 1 164 ? 20.513 -28.815 26.704 1.00 54.81 164 ALA A N 1
ATOM 1190 C CA . ALA A 1 164 ? 20.046 -28.114 27.885 1.00 54.81 164 ALA A CA 1
ATOM 1191 C C . ALA A 1 164 ? 18.610 -28.543 28.221 1.00 54.81 164 ALA A C 1
ATOM 1193 O O . ALA A 1 164 ? 17.743 -28.648 27.353 1.00 54.81 164 ALA A O 1
ATOM 1194 N N . ILE A 1 165 ? 18.391 -28.788 29.509 1.00 52.47 165 ILE A N 1
ATOM 1195 C CA . ILE A 1 165 ? 17.097 -29.055 30.134 1.00 52.47 165 ILE A CA 1
ATOM 1196 C C . ILE A 1 165 ? 16.180 -27.857 29.858 1.00 52.47 165 ILE A C 1
ATOM 1198 O O . ILE A 1 165 ? 16.577 -26.716 30.085 1.00 52.47 165 ILE A O 1
ATOM 1202 N N . GLY A 1 166 ? 14.984 -28.128 29.327 1.00 53.06 166 GLY A N 1
ATOM 1203 C CA . GLY A 1 166 ? 14.033 -27.126 28.852 1.00 53.06 166 GLY A CA 1
ATOM 1204 C C . GLY A 1 166 ? 13.620 -26.135 29.936 1.00 53.06 166 GLY A C 1
ATOM 1205 O O . GLY A 1 166 ? 12.733 -26.409 30.741 1.00 53.06 166 GLY A O 1
ATOM 1206 N N . THR A 1 167 ? 14.245 -24.961 29.920 1.00 64.25 167 THR A N 1
ATOM 1207 C CA . THR A 1 167 ? 13.689 -23.743 30.503 1.00 64.25 167 THR A CA 1
ATOM 1208 C C . THR A 1 167 ? 12.341 -23.503 29.834 1.00 64.25 167 THR A C 1
ATOM 1210 O O . THR A 1 167 ? 12.271 -23.485 28.604 1.00 64.25 167 THR A O 1
ATOM 1213 N N . ALA A 1 168 ? 11.275 -23.367 30.628 1.00 58.97 168 ALA A N 1
ATOM 1214 C CA . ALA A 1 168 ? 9.953 -23.021 30.124 1.00 58.97 168 ALA A CA 1
ATOM 1215 C C . ALA A 1 168 ? 10.087 -21.839 29.158 1.00 58.97 168 ALA A C 1
ATOM 1217 O O . ALA A 1 168 ? 10.671 -20.813 29.518 1.00 58.97 168 ALA A O 1
ATOM 1218 N N . SER A 1 169 ? 9.620 -22.030 27.921 1.00 68.50 169 SER A N 1
ATOM 1219 C CA . SER A 1 169 ? 9.644 -20.978 26.912 1.00 68.50 169 SER A CA 1
ATOM 1220 C C . SER A 1 169 ? 8.962 -19.754 27.521 1.00 68.50 169 SER A C 1
ATOM 1222 O O . SER A 1 169 ? 7.863 -19.917 28.064 1.00 68.50 169 SER A O 1
ATOM 1224 N N . PRO A 1 170 ? 9.598 -18.568 27.512 1.00 71.81 170 PRO A N 1
ATOM 1225 C CA . PRO A 1 170 ? 8.951 -17.357 27.998 1.00 71.81 170 PRO A CA 1
ATOM 1226 C C . PRO A 1 170 ? 7.577 -17.249 27.337 1.00 71.81 170 PRO A C 1
ATOM 1228 O O . PRO A 1 170 ? 7.444 -17.582 26.153 1.00 71.81 170 PRO A O 1
ATOM 1231 N N . LEU A 1 171 ? 6.558 -16.860 28.116 1.00 67.75 171 LEU A N 1
ATOM 1232 C CA . LEU A 1 171 ? 5.240 -16.611 27.543 1.00 67.75 171 LEU A CA 1
ATOM 1233 C C . LEU A 1 171 ? 5.414 -15.652 26.360 1.00 67.75 171 LEU A C 1
ATOM 1235 O O . LEU A 1 171 ? 6.222 -14.720 26.462 1.00 67.75 171 LEU A O 1
ATOM 1239 N N . PRO A 1 172 ? 4.717 -15.903 25.240 1.00 70.62 172 PRO A N 1
ATOM 1240 C CA . PRO A 1 172 ? 4.780 -15.001 24.111 1.00 70.62 172 PRO A CA 1
ATOM 1241 C C . PRO A 1 172 ? 4.420 -13.590 24.594 1.00 70.62 172 PRO A C 1
ATOM 1243 O O . PRO A 1 172 ? 3.518 -13.456 25.425 1.00 70.62 172 PRO A O 1
ATOM 1246 N N . PRO A 1 173 ? 5.145 -12.564 24.131 1.00 75.38 173 PRO A N 1
ATOM 1247 C CA . PRO A 1 173 ? 4.840 -11.178 24.460 1.00 75.38 173 PRO A CA 1
ATOM 1248 C C . PRO A 1 173 ? 3.361 -10.851 24.207 1.00 75.38 173 PRO A C 1
ATOM 1250 O O . PRO A 1 173 ? 2.725 -11.387 23.289 1.00 75.38 173 PRO A O 1
ATOM 1253 N N . ASP A 1 174 ? 2.811 -10.002 25.075 1.00 86.69 174 ASP A N 1
ATOM 1254 C CA . ASP A 1 174 ? 1.441 -9.519 24.944 1.00 86.69 174 ASP A CA 1
ATOM 1255 C C . ASP A 1 174 ? 1.301 -8.692 23.663 1.00 86.69 174 ASP A C 1
ATOM 1257 O O . ASP A 1 174 ? 2.159 -7.880 23.320 1.00 86.69 174 ASP A O 1
ATOM 1261 N N . ILE A 1 175 ? 0.190 -8.899 22.960 1.00 89.25 175 ILE A N 1
ATOM 1262 C CA . ILE A 1 175 ? -0.126 -8.180 21.725 1.00 89.25 175 ILE A CA 1
ATOM 1263 C C . ILE A 1 175 ? -0.345 -6.706 22.078 1.00 89.25 175 ILE A C 1
ATOM 1265 O O . ILE A 1 175 ? -1.119 -6.426 23.002 1.00 89.25 175 ILE A O 1
ATOM 1269 N N . PRO A 1 176 ? 0.289 -5.760 21.364 1.00 93.19 176 PRO A N 1
ATOM 1270 C CA . PRO A 1 176 ? 0.096 -4.345 21.638 1.00 93.19 176 PRO A CA 1
ATOM 1271 C C . PRO A 1 176 ? -1.364 -3.967 21.384 1.00 93.19 176 PRO A C 1
ATOM 1273 O O . PRO A 1 176 ? -1.897 -4.219 20.311 1.00 93.19 176 PRO A O 1
ATOM 1276 N N . GLY A 1 177 ? -2.034 -3.353 22.353 1.00 94.88 177 GLY A N 1
ATOM 1277 C CA . GLY A 1 177 ? -3.425 -2.940 22.189 1.00 94.88 177 GLY A CA 1
ATOM 1278 C C . GLY A 1 177 ? -4.151 -2.756 23.510 1.00 94.88 177 GLY A C 1
ATOM 1279 O O . GLY A 1 177 ? -3.665 -3.135 24.578 1.00 94.88 177 GLY A O 1
ATOM 1280 N N . HIS A 1 178 ? -5.339 -2.172 23.420 1.00 96.62 178 HIS A N 1
ATOM 1281 C CA . HIS A 1 178 ? -6.270 -2.058 24.534 1.00 96.62 178 HIS A CA 1
ATOM 1282 C C . HIS A 1 178 ? -6.863 -3.423 24.901 1.00 96.62 178 HIS A C 1
ATOM 1284 O O . HIS A 1 178 ? -6.718 -4.408 24.174 1.00 96.62 178 HIS A O 1
ATOM 1290 N N . ASP A 1 179 ? -7.561 -3.479 26.035 1.00 96.38 179 ASP A N 1
ATOM 1291 C CA . ASP A 1 179 ? -8.331 -4.663 26.417 1.00 96.38 179 ASP A CA 1
ATOM 1292 C C . ASP A 1 179 ? -9.341 -5.027 25.302 1.00 96.38 179 ASP A C 1
ATOM 1294 O O . ASP A 1 179 ? -9.948 -4.104 24.741 1.00 96.38 179 ASP A O 1
ATOM 1298 N N . PRO A 1 180 ? -9.552 -6.318 24.970 1.00 96.44 180 PRO A N 1
ATOM 1299 C CA . PRO A 1 180 ? -10.532 -6.745 23.965 1.00 96.44 180 PRO A CA 1
ATOM 1300 C C . PRO A 1 180 ? -11.950 -6.184 24.170 1.00 96.44 180 PRO A C 1
ATOM 1302 O O . PRO A 1 180 ? -12.688 -6.005 23.199 1.00 96.44 180 PRO A O 1
ATOM 1305 N N . SER A 1 181 ? -12.345 -5.853 25.407 1.00 96.94 181 SER A N 1
ATOM 1306 C CA . SER A 1 181 ? -13.644 -5.244 25.719 1.00 96.94 181 SER A CA 1
ATOM 1307 C C . SER A 1 181 ? -13.683 -3.724 25.518 1.00 96.94 181 SER A C 1
ATOM 1309 O O . SER A 1 181 ? -14.712 -3.096 25.771 1.00 96.94 181 SER A O 1
ATOM 1311 N N . THR A 1 182 ? -12.580 -3.098 25.107 1.00 98.00 182 THR A N 1
ATOM 1312 C CA . THR A 1 182 ? -12.500 -1.647 24.900 1.00 98.00 182 THR A CA 1
ATOM 1313 C C . THR A 1 182 ? -13.366 -1.238 23.717 1.00 98.00 182 THR A C 1
ATOM 1315 O O . THR A 1 182 ? -13.378 -1.897 22.675 1.00 98.00 182 THR A O 1
ATOM 1318 N N . ARG A 1 183 ? -14.120 -0.150 23.882 1.00 97.88 183 ARG A N 1
ATOM 1319 C CA . ARG A 1 183 ? -15.052 0.383 22.885 1.00 97.88 183 ARG A CA 1
ATOM 1320 C C . ARG A 1 183 ? -14.893 1.895 22.762 1.00 97.88 183 ARG A C 1
ATOM 1322 O O . ARG A 1 183 ? -14.437 2.563 23.687 1.00 97.88 183 ARG A O 1
ATOM 1329 N N . THR A 1 184 ? -15.268 2.423 21.606 1.00 97.88 184 THR A N 1
ATOM 1330 C CA . THR A 1 184 ? -15.198 3.849 21.264 1.00 97.88 184 THR A CA 1
ATOM 1331 C C . THR A 1 184 ? -16.401 4.640 21.778 1.00 97.88 184 THR A C 1
ATOM 1333 O O . THR A 1 184 ? -16.337 5.866 21.860 1.00 97.88 184 THR A O 1
ATOM 1336 N N . GLY A 1 185 ? -17.512 3.958 22.089 1.00 97.81 185 GLY A N 1
ATOM 1337 C CA . GLY A 1 185 ? -18.803 4.585 22.380 1.00 97.81 185 GLY A CA 1
ATOM 1338 C C . GLY A 1 185 ? -19.597 4.952 21.120 1.00 97.81 185 GLY A C 1
ATOM 1339 O O . GLY A 1 185 ? -20.710 5.467 21.226 1.00 97.81 185 GLY A O 1
ATOM 1340 N N . ASN A 1 186 ? -19.055 4.681 19.929 1.00 98.06 186 ASN A N 1
ATOM 1341 C CA . ASN A 1 186 ? -19.755 4.783 18.656 1.00 98.06 186 ASN A CA 1
ATOM 1342 C C . ASN A 1 186 ? -20.142 3.375 18.185 1.00 98.06 186 ASN A C 1
ATOM 1344 O O . ASN A 1 186 ? -19.289 2.619 17.726 1.00 98.06 186 ASN A O 1
ATOM 1348 N N . ALA A 1 187 ? -21.441 3.061 18.237 1.00 98.25 187 ALA A N 1
ATOM 1349 C CA . ALA A 1 187 ? -21.972 1.734 17.920 1.00 98.25 187 ALA A CA 1
ATOM 1350 C C . ALA A 1 187 ? -21.524 1.194 16.549 1.00 98.25 187 ALA A C 1
ATOM 1352 O O . ALA A 1 187 ? -21.257 0.004 16.413 1.00 98.25 187 ALA A O 1
ATOM 1353 N N . SER A 1 188 ? -21.403 2.064 15.544 1.00 97.69 188 SER A N 1
ATOM 1354 C CA . SER A 1 188 ? -20.972 1.679 14.200 1.00 97.69 188 SER A CA 1
ATOM 1355 C C . SER A 1 188 ? -19.502 1.251 14.146 1.00 97.69 188 SER A C 1
ATOM 1357 O O . SER A 1 188 ? -19.171 0.265 13.497 1.00 97.69 188 SER A O 1
ATOM 1359 N N . LEU A 1 189 ? -18.615 1.970 14.838 1.00 98.12 189 LEU A N 1
ATOM 1360 C CA . LEU A 1 189 ? -17.190 1.619 14.916 1.00 98.12 189 LEU A CA 1
ATOM 1361 C C . LEU A 1 189 ? -16.979 0.404 15.827 1.00 98.12 189 LEU A C 1
ATOM 1363 O O . LEU A 1 189 ? -16.163 -0.467 15.538 1.00 98.12 189 LEU A O 1
ATOM 1367 N N . ASP A 1 190 ? -17.767 0.325 16.897 1.00 98.56 190 ASP A N 1
ATOM 1368 C CA . ASP A 1 190 ? -17.744 -0.764 17.867 1.00 98.56 190 ASP A CA 1
ATOM 1369 C C . ASP A 1 190 ? -18.202 -2.095 17.256 1.00 98.56 190 ASP A C 1
ATOM 1371 O O . ASP A 1 190 ? -17.680 -3.142 17.637 1.00 98.56 190 ASP A O 1
ATOM 1375 N N . ALA A 1 191 ? -19.110 -2.071 16.275 1.00 98.50 191 ALA A N 1
ATOM 1376 C CA . ALA A 1 191 ? -19.488 -3.254 15.503 1.00 98.50 191 ALA A CA 1
ATOM 1377 C C . ALA A 1 191 ? -18.315 -3.794 14.664 1.00 98.50 191 ALA A C 1
ATOM 1379 O O . ALA A 1 191 ? -18.056 -4.997 14.680 1.00 98.50 191 ALA A O 1
ATOM 1380 N N . VAL A 1 192 ? -17.561 -2.911 13.994 1.00 98.25 192 VAL A N 1
ATOM 1381 C CA . VAL A 1 192 ? -16.357 -3.292 13.229 1.00 98.25 192 VAL A CA 1
ATOM 1382 C C . VAL A 1 192 ? -15.289 -3.866 14.160 1.00 98.25 192 VAL A C 1
ATOM 1384 O O . VAL A 1 192 ? -14.761 -4.942 13.894 1.00 98.25 192 VAL A O 1
ATOM 1387 N N . ILE A 1 193 ? -15.009 -3.186 15.278 1.00 98.12 193 ILE A N 1
ATOM 1388 C CA . ILE A 1 193 ? -14.042 -3.660 16.280 1.00 98.12 193 ILE A CA 1
ATOM 1389 C C . ILE A 1 193 ? -14.440 -5.039 16.805 1.00 98.12 193 ILE A C 1
ATOM 1391 O O . ILE A 1 193 ? -13.600 -5.931 16.840 1.00 98.12 193 ILE A O 1
ATOM 1395 N N . SER A 1 194 ? -15.705 -5.218 17.199 1.00 98.19 194 SER A N 1
ATOM 1396 C CA . SER A 1 194 ? -16.172 -6.485 17.775 1.00 98.19 194 SER A CA 1
ATOM 1397 C C . SER A 1 194 ? -16.081 -7.617 16.755 1.00 98.19 194 SER A C 1
ATOM 1399 O O . SER A 1 194 ? -15.567 -8.672 17.092 1.00 98.19 194 SER A O 1
ATOM 1401 N N . SER A 1 195 ? -16.458 -7.373 15.494 1.00 98.19 195 SER A N 1
ATOM 1402 C CA . SER A 1 195 ? -16.374 -8.392 14.435 1.00 98.19 195 SER A CA 1
ATOM 1403 C C . SER A 1 195 ? -14.941 -8.893 14.218 1.00 98.19 195 SER A C 1
ATOM 1405 O O . SER A 1 195 ? -14.729 -10.080 14.004 1.00 98.19 195 SER A O 1
ATOM 1407 N N . ILE A 1 196 ? -13.944 -8.005 14.314 1.00 97.50 196 ILE A N 1
ATOM 1408 C CA . ILE A 1 196 ? -12.530 -8.388 14.190 1.00 97.50 196 ILE A CA 1
ATOM 1409 C C . ILE A 1 196 ? -12.038 -9.106 15.454 1.00 97.50 196 ILE A C 1
ATOM 1411 O O . ILE A 1 196 ? -11.437 -10.170 15.367 1.00 97.50 196 ILE A O 1
ATOM 1415 N N . VAL A 1 197 ? -12.291 -8.529 16.633 1.00 97.69 197 VAL A N 1
ATOM 1416 C CA . VAL A 1 197 ? -11.771 -9.030 17.918 1.00 97.69 197 VAL A CA 1
ATOM 1417 C C . VAL A 1 197 ? -12.397 -10.366 18.327 1.00 97.69 197 VAL A C 1
ATOM 1419 O O . VAL A 1 197 ? -11.732 -11.177 18.963 1.00 97.69 197 VAL A O 1
ATOM 1422 N N . GLU A 1 198 ? -13.661 -10.596 17.978 1.00 97.56 198 GLU A N 1
ATOM 1423 C CA . GLU A 1 198 ? -14.403 -11.830 18.280 1.00 97.56 198 GLU A CA 1
ATOM 1424 C C . GLU A 1 198 ? -14.278 -12.880 17.161 1.00 97.56 198 GLU A C 1
ATOM 1426 O O . GLU A 1 198 ? -14.911 -13.931 17.230 1.00 97.56 198 GLU A O 1
ATOM 1431 N N . GLU A 1 199 ? -13.460 -12.599 16.143 1.00 97.25 199 GLU A N 1
ATOM 1432 C CA . GLU A 1 199 ? -13.234 -13.442 14.966 1.00 97.25 199 GLU A CA 1
ATOM 1433 C C . GLU A 1 199 ? -14.519 -13.780 14.167 1.00 97.25 199 GLU A C 1
ATOM 1435 O O . GLU A 1 199 ? -14.609 -14.811 13.494 1.00 97.25 199 GLU A O 1
ATOM 1440 N N . ASP A 1 200 ? -15.531 -12.902 14.206 1.00 98.06 200 ASP A N 1
ATOM 1441 C CA . ASP A 1 200 ? -16.814 -13.086 13.515 1.00 98.06 200 ASP A CA 1
ATOM 1442 C C . ASP A 1 200 ? -16.737 -12.599 12.059 1.00 98.06 200 ASP A C 1
ATOM 1444 O O . ASP A 1 200 ? -17.093 -11.470 11.702 1.00 98.06 200 ASP A O 1
ATOM 1448 N N . GLN A 1 201 ? -16.273 -13.499 11.193 1.00 97.75 201 GLN A N 1
ATOM 1449 C CA . GLN A 1 201 ? -16.147 -13.259 9.753 1.00 97.75 201 GLN A CA 1
ATOM 1450 C C . GLN A 1 201 ? -17.480 -12.895 9.091 1.00 97.75 201 GLN A C 1
ATOM 1452 O O . GLN A 1 201 ? -17.515 -12.042 8.203 1.00 97.75 201 GLN A O 1
ATOM 1457 N N . ALA A 1 202 ? -18.581 -13.520 9.517 1.00 97.69 202 ALA A N 1
ATOM 1458 C CA . ALA A 1 202 ? -19.893 -13.278 8.930 1.00 97.69 202 ALA A CA 1
ATOM 1459 C C . ALA A 1 202 ? -20.397 -11.871 9.281 1.00 97.69 202 ALA A C 1
ATOM 1461 O O . ALA A 1 202 ? -20.900 -11.161 8.405 1.00 97.69 202 ALA A O 1
ATOM 1462 N N . ALA A 1 203 ? -20.213 -11.440 10.534 1.00 98.06 203 ALA A N 1
ATOM 1463 C CA . ALA A 1 203 ? -20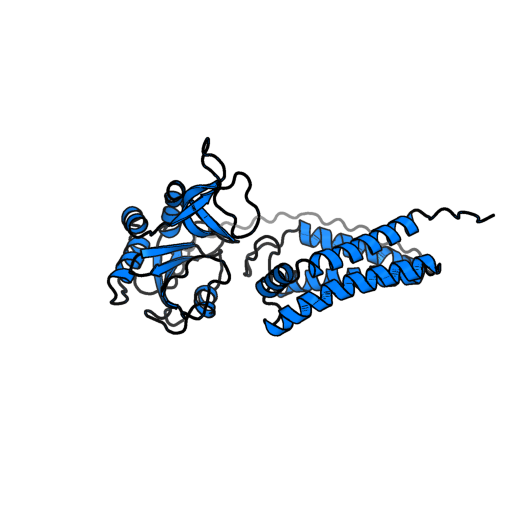.506 -10.071 10.944 1.00 98.06 203 ALA A CA 1
ATOM 1464 C C . ALA A 1 203 ? -19.612 -9.060 10.216 1.00 98.06 203 ALA A C 1
ATOM 1466 O O . ALA A 1 203 ? -20.117 -8.036 9.751 1.00 98.06 203 ALA A O 1
ATOM 1467 N N . LEU A 1 204 ? -18.319 -9.361 10.043 1.00 98.06 204 LEU A N 1
ATOM 1468 C CA . LEU A 1 204 ? -17.406 -8.463 9.338 1.00 98.06 204 LEU A CA 1
ATOM 1469 C C . LEU A 1 204 ? -17.799 -8.293 7.865 1.00 98.06 204 LEU A C 1
ATOM 1471 O O . LEU A 1 204 ? -17.888 -7.159 7.394 1.00 98.06 204 LEU A O 1
ATOM 1475 N N . LEU A 1 205 ? -18.104 -9.389 7.158 1.00 97.25 205 LEU A N 1
ATOM 1476 C CA . LEU A 1 205 ? -18.597 -9.361 5.773 1.00 97.25 205 LEU A CA 1
ATOM 1477 C C . LEU A 1 205 ? -19.889 -8.545 5.649 1.00 97.25 205 LEU A C 1
ATOM 1479 O O . LEU A 1 205 ? -20.029 -7.749 4.725 1.00 97.25 205 LEU A O 1
ATOM 1483 N N . ALA A 1 206 ? -20.812 -8.674 6.606 1.00 97.88 206 ALA A N 1
ATOM 1484 C CA . ALA A 1 206 ? -22.071 -7.927 6.603 1.00 97.88 206 ALA A CA 1
ATOM 1485 C C . ALA A 1 206 ? -21.896 -6.407 6.793 1.00 97.88 206 ALA A C 1
ATOM 1487 O O . ALA A 1 206 ? -22.831 -5.643 6.524 1.00 97.88 206 ALA A O 1
ATOM 1488 N N . LEU A 1 207 ? -20.729 -5.954 7.265 1.00 98.06 207 LEU A N 1
ATOM 1489 C CA . LEU A 1 207 ? -20.382 -4.540 7.417 1.00 98.06 207 LEU A CA 1
ATOM 1490 C C . LEU A 1 207 ? -19.725 -3.946 6.165 1.00 98.06 207 LEU A C 1
ATOM 1492 O O . LEU A 1 207 ? -19.599 -2.724 6.096 1.00 98.06 207 LEU A O 1
ATOM 1496 N N . ILE A 1 208 ? -19.332 -4.760 5.186 1.00 97.81 208 ILE A N 1
ATOM 1497 C CA . ILE A 1 208 ? -18.666 -4.301 3.964 1.00 97.81 208 ILE A CA 1
ATOM 1498 C C . ILE A 1 208 ? -19.654 -3.565 3.052 1.00 97.81 208 ILE A C 1
ATOM 1500 O O . ILE A 1 208 ? -20.781 -4.007 2.839 1.00 97.81 208 ILE A O 1
ATOM 1504 N N . GLU A 1 209 ? -19.213 -2.431 2.511 1.00 97.31 209 GLU A N 1
ATOM 1505 C CA . GLU A 1 209 ? -19.879 -1.720 1.421 1.00 97.31 209 GLU A CA 1
ATOM 1506 C C . GLU A 1 209 ? -19.009 -1.826 0.169 1.00 97.31 209 GLU A C 1
ATOM 1508 O O . GLU A 1 209 ? -17.918 -1.257 0.092 1.00 97.31 209 GLU A O 1
ATOM 1513 N N . SER A 1 210 ? -19.487 -2.616 -0.791 1.00 96.12 210 SER A N 1
ATOM 1514 C CA . SER A 1 210 ? -18.883 -2.765 -2.110 1.00 96.12 210 SER A CA 1
ATOM 1515 C C . SER A 1 210 ? -19.283 -1.611 -3.033 1.00 96.12 210 SER A C 1
ATOM 1517 O O . SER A 1 210 ? -20.243 -0.879 -2.785 1.00 96.12 210 SER A O 1
ATOM 1519 N N . TYR A 1 211 ? -18.551 -1.457 -4.131 1.00 94.50 211 TYR A N 1
ATOM 1520 C CA . TYR A 1 211 ? -18.980 -0.647 -5.270 1.00 94.50 211 TYR A CA 1
ATOM 1521 C C . TYR A 1 211 ? -18.676 -1.365 -6.575 1.00 94.50 211 TYR A C 1
ATOM 1523 O O . TYR A 1 211 ? -17.873 -2.293 -6.630 1.00 94.50 211 TYR A O 1
ATOM 1531 N N . GLU A 1 212 ? -19.326 -0.911 -7.636 1.00 96.75 212 GLU A N 1
ATOM 1532 C CA . GLU A 1 212 ? -19.157 -1.455 -8.974 1.00 96.75 212 GLU A CA 1
ATOM 1533 C C . GLU A 1 212 ? -17.980 -0.782 -9.694 1.00 96.75 212 GLU A C 1
ATOM 1535 O O . GLU A 1 212 ? -17.835 0.443 -9.676 1.00 96.75 212 GLU A O 1
ATOM 1540 N N . MET A 1 213 ? -17.141 -1.583 -10.348 1.00 95.56 213 MET A N 1
ATOM 1541 C CA . MET A 1 213 ? -16.041 -1.120 -11.196 1.00 95.56 213 MET A CA 1
ATOM 1542 C C . MET A 1 213 ? -15.960 -1.968 -12.467 1.00 95.56 213 MET A C 1
ATOM 1544 O O . MET A 1 213 ? -16.244 -3.161 -12.439 1.00 95.56 213 MET A O 1
ATOM 1548 N N . GLU A 1 214 ? -15.552 -1.358 -13.580 1.00 97.44 214 GLU A N 1
ATOM 1549 C CA . GLU A 1 214 ? -15.276 -2.080 -14.823 1.00 97.44 214 GLU A CA 1
ATOM 1550 C C . GLU A 1 214 ? -14.093 -3.045 -14.648 1.00 97.44 214 GLU A C 1
ATOM 1552 O O . GLU A 1 214 ? -13.010 -2.656 -14.202 1.00 97.44 214 GLU A O 1
ATOM 1557 N N . CYS A 1 215 ? -14.298 -4.307 -15.017 1.00 97.75 215 CYS A N 1
ATOM 1558 C CA . CYS A 1 215 ? -13.254 -5.320 -15.009 1.00 97.75 215 CYS A CA 1
ATOM 1559 C C . CYS A 1 215 ? -12.394 -5.279 -16.282 1.00 97.75 215 CYS A C 1
ATOM 1561 O O . CYS A 1 215 ? -12.857 -4.882 -17.355 1.00 97.75 215 CYS A O 1
ATOM 1563 N N . VAL A 1 216 ? -11.149 -5.750 -16.173 1.00 97.50 216 VAL A N 1
ATOM 1564 C CA . VAL A 1 216 ? -10.190 -5.862 -17.286 1.00 97.50 216 VAL A CA 1
ATOM 1565 C C . VAL A 1 216 ? -9.744 -7.308 -17.497 1.00 97.50 216 VAL A C 1
ATOM 1567 O O . VAL A 1 216 ? -9.773 -8.115 -16.570 1.00 97.50 216 VAL A O 1
ATOM 1570 N N . THR A 1 217 ? -9.297 -7.668 -18.701 1.00 96.25 217 THR A N 1
ATOM 1571 C CA . THR A 1 217 ? -8.684 -8.993 -18.939 1.00 96.25 217 THR A CA 1
ATOM 1572 C C . THR A 1 217 ? -7.191 -9.023 -18.621 1.00 96.25 217 THR A C 1
ATOM 1574 O O . THR A 1 217 ? -6.638 -10.089 -18.362 1.00 96.25 217 THR A O 1
ATOM 1577 N N . GLU A 1 218 ? -6.534 -7.862 -18.624 1.00 94.06 218 GLU A N 1
ATOM 1578 C CA . GLU A 1 218 ? -5.126 -7.701 -18.262 1.00 94.06 218 GLU A CA 1
ATOM 1579 C C . GLU A 1 218 ? -4.981 -6.569 -17.241 1.00 94.06 218 GLU A C 1
ATOM 1581 O O . GLU A 1 218 ? -5.344 -5.422 -17.499 1.00 94.06 218 GLU A O 1
ATOM 1586 N N . GLN A 1 219 ? -4.429 -6.880 -16.068 1.00 90.38 219 GLN A N 1
ATOM 1587 C CA . GLN A 1 219 ? -4.174 -5.882 -15.034 1.00 90.38 219 GLN A CA 1
ATOM 1588 C C . GLN A 1 219 ? -2.943 -5.041 -15.377 1.00 90.38 219 GLN A C 1
ATOM 1590 O O . GLN A 1 219 ? -1.836 -5.561 -15.520 1.00 90.38 219 GLN A O 1
ATOM 1595 N N . VAL A 1 220 ? -3.128 -3.723 -15.467 1.00 85.94 220 VAL A N 1
ATOM 1596 C CA . VAL A 1 220 ? -2.051 -2.760 -15.714 1.00 85.94 220 VAL A CA 1
ATOM 1597 C C . VAL A 1 220 ? -2.156 -1.608 -14.715 1.00 85.94 220 VAL A C 1
ATOM 1599 O O . VAL A 1 220 ? -3.209 -0.991 -14.580 1.00 85.94 220 VAL A O 1
ATOM 1602 N N . GLY A 1 221 ? -1.040 -1.275 -14.061 1.00 82.56 221 GLY A N 1
ATOM 1603 C CA . GLY A 1 221 ? -0.948 -0.153 -13.119 1.00 82.56 221 GLY A CA 1
ATOM 1604 C C . GLY A 1 221 ? -1.208 -0.537 -11.660 1.00 82.56 221 GLY A C 1
ATOM 1605 O O . GLY A 1 221 ? -1.432 -1.698 -11.344 1.00 82.56 221 GLY A O 1
ATOM 1606 N N . ILE A 1 222 ? -1.112 0.450 -10.764 1.00 80.38 222 ILE A N 1
ATOM 1607 C CA . ILE A 1 222 ? -1.347 0.299 -9.320 1.00 80.38 222 ILE A CA 1
ATOM 1608 C C . ILE A 1 222 ? -2.152 1.527 -8.847 1.00 80.38 222 ILE A C 1
ATOM 1610 O O . ILE A 1 222 ? -1.656 2.650 -8.996 1.00 80.38 222 ILE A O 1
ATOM 1614 N N . PRO A 1 223 ? -3.364 1.351 -8.285 1.00 86.31 223 PRO A N 1
ATOM 1615 C CA . PRO A 1 223 ? -4.063 0.077 -8.122 1.00 86.31 223 PRO A CA 1
ATOM 1616 C C . PRO A 1 223 ? -4.637 -0.399 -9.467 1.00 86.31 223 PRO A C 1
ATOM 1618 O O . PRO A 1 223 ? -5.210 0.397 -10.209 1.00 86.31 223 PRO A O 1
ATOM 1621 N N . ALA A 1 224 ? -4.462 -1.678 -9.803 1.00 88.19 224 ALA A N 1
ATOM 1622 C CA . ALA A 1 224 ? -5.014 -2.241 -11.036 1.00 88.19 224 ALA A CA 1
ATOM 1623 C C . ALA A 1 224 ? -6.521 -2.516 -10.883 1.00 88.19 224 ALA A C 1
ATOM 1625 O O . ALA A 1 224 ? -6.909 -3.014 -9.820 1.00 88.19 224 ALA A O 1
ATOM 1626 N N . PRO A 1 225 ? -7.350 -2.273 -11.920 1.00 92.56 225 PRO A N 1
ATOM 1627 C CA . PRO A 1 225 ? -8.748 -2.709 -11.950 1.00 92.56 225 PRO A CA 1
ATOM 1628 C C . PRO A 1 225 ? -8.900 -4.225 -11.694 1.00 92.56 225 PRO A C 1
ATOM 1630 O O . PRO A 1 225 ? -7.942 -4.987 -11.892 1.00 92.56 225 PRO A O 1
ATOM 1633 N N . PRO A 1 226 ? -10.078 -4.698 -11.253 1.00 95.38 226 PRO A N 1
ATOM 1634 C CA . PRO A 1 226 ? -10.315 -6.122 -11.026 1.00 95.38 226 PRO A CA 1
ATOM 1635 C C . PRO A 1 226 ? -10.266 -6.907 -12.344 1.00 95.38 226 PRO A C 1
ATOM 1637 O O . PRO A 1 226 ? -10.593 -6.381 -13.409 1.00 95.38 226 PRO A O 1
ATOM 1640 N N . LEU A 1 227 ? -9.878 -8.182 -12.276 1.00 96.44 227 LEU A N 1
ATOM 1641 C CA . LEU A 1 227 ? -9.976 -9.069 -13.434 1.00 96.44 227 LEU A CA 1
ATOM 1642 C C . LEU A 1 227 ? -11.436 -9.414 -13.725 1.00 96.44 227 LEU A C 1
ATOM 1644 O O . LEU A 1 227 ? -12.243 -9.563 -12.807 1.00 96.44 227 LEU A O 1
ATOM 1648 N N . CYS A 1 228 ? -11.775 -9.569 -15.001 1.00 97.12 228 CYS A N 1
ATOM 1649 C CA . CYS A 1 228 ? -13.083 -10.095 -15.369 1.00 97.12 228 CYS A CA 1
ATOM 1650 C C . CYS A 1 228 ? -13.202 -11.572 -14.975 1.00 97.12 228 CYS A C 1
ATOM 1652 O O . CYS A 1 228 ? -12.295 -12.350 -15.292 1.00 97.12 228 CYS A O 1
ATOM 1654 N N . PRO A 1 229 ? -14.317 -11.986 -14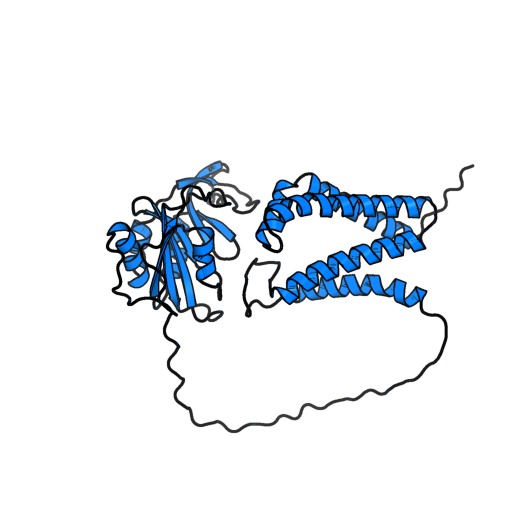.343 1.00 96.25 229 PRO A N 1
ATOM 1655 C CA . PRO A 1 229 ? -14.600 -13.396 -14.120 1.00 96.25 229 PRO A CA 1
ATOM 1656 C C . PRO A 1 229 ? -14.628 -14.184 -15.435 1.00 96.25 229 PRO A C 1
ATOM 1658 O O . PRO A 1 229 ? -14.846 -13.631 -16.517 1.00 96.25 229 PRO A O 1
ATOM 1661 N N . GLU A 1 230 ? -14.431 -15.499 -15.355 1.00 96.00 230 GLU A N 1
ATOM 1662 C CA . GLU A 1 230 ? -14.389 -16.350 -16.545 1.00 96.00 230 GLU A CA 1
ATOM 1663 C C . GLU A 1 230 ? -15.682 -16.227 -17.373 1.00 96.00 230 GLU A C 1
ATOM 1665 O O . GLU A 1 230 ? -16.793 -16.402 -16.875 1.00 96.00 230 GLU A O 1
ATOM 1670 N N . GLY A 1 231 ? -15.531 -15.909 -18.662 1.00 96.25 231 GLY A N 1
ATOM 1671 C CA . GLY A 1 231 ? -16.652 -15.733 -19.589 1.00 96.25 231 GLY A CA 1
ATOM 1672 C C . GLY A 1 231 ? -17.373 -14.382 -19.500 1.00 96.25 231 GLY A C 1
ATOM 1673 O O . GLY A 1 231 ? -18.274 -14.138 -20.304 1.00 96.25 231 GLY A O 1
ATOM 1674 N N . VAL A 1 232 ? -16.976 -13.492 -18.586 1.00 97.56 232 VAL A N 1
ATOM 1675 C CA . VAL A 1 232 ? -17.495 -12.120 -18.493 1.00 97.56 232 VAL A CA 1
ATOM 1676 C C . VAL A 1 232 ? -16.699 -11.210 -19.443 1.00 97.56 232 VAL A C 1
ATOM 1678 O O . VAL A 1 232 ? -15.468 -11.238 -19.417 1.00 97.56 232 VAL A O 1
ATOM 1681 N N . PRO A 1 233 ? -17.356 -10.421 -20.317 1.00 98.00 233 PRO A N 1
ATOM 1682 C CA . PRO A 1 233 ? -16.647 -9.548 -21.247 1.00 98.00 233 PRO A CA 1
ATOM 1683 C C . PRO A 1 233 ? -15.945 -8.394 -20.520 1.00 98.00 233 PRO A C 1
ATOM 1685 O O . PRO A 1 233 ? -16.458 -7.873 -19.527 1.00 98.00 233 PRO A O 1
ATOM 1688 N N . GLU A 1 234 ? -14.801 -7.968 -21.060 1.00 98.06 234 GLU A N 1
ATOM 1689 C CA . GLU A 1 234 ? -14.070 -6.779 -20.608 1.00 98.06 234 GLU A CA 1
ATOM 1690 C C . GLU A 1 234 ? -14.979 -5.544 -20.535 1.00 98.06 234 GLU A C 1
ATOM 1692 O O . GLU A 1 234 ? -15.826 -5.335 -21.409 1.00 98.06 234 GLU A O 1
ATOM 1697 N N . GLY A 1 235 ? -14.815 -4.738 -19.483 1.00 97.25 235 GLY A N 1
ATOM 1698 C CA . GLY A 1 235 ? -15.646 -3.564 -19.214 1.00 97.25 235 GLY A CA 1
ATOM 1699 C C . GLY A 1 235 ? -16.953 -3.865 -18.475 1.00 97.25 235 GLY A C 1
ATOM 1700 O O . GLY A 1 235 ? -17.720 -2.946 -18.199 1.00 97.25 235 GLY A O 1
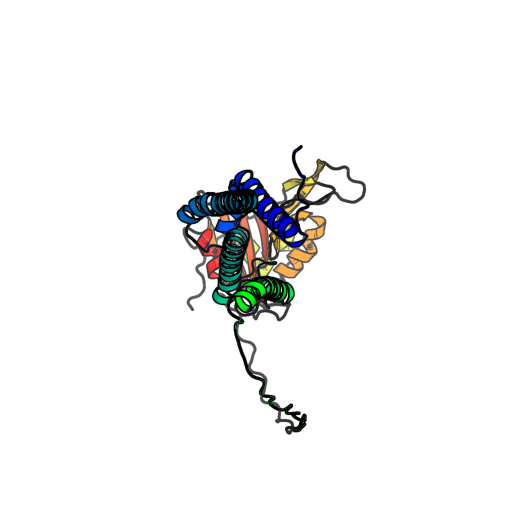ATOM 1701 N N . SER A 1 236 ? -17.237 -5.126 -18.137 1.00 98.38 236 SER A N 1
ATOM 1702 C CA . SER A 1 236 ? -18.391 -5.446 -17.286 1.00 98.38 236 SER A CA 1
ATOM 1703 C C . SER A 1 236 ? -18.191 -4.902 -15.875 1.00 98.38 236 SER A C 1
ATOM 1705 O O . SER A 1 236 ? -17.087 -4.956 -15.336 1.00 98.38 236 SER A O 1
ATOM 1707 N N . LEU A 1 237 ? -19.271 -4.415 -15.263 1.00 98.25 237 LEU A N 1
ATOM 1708 C CA . LEU A 1 237 ? -19.258 -3.986 -13.870 1.00 98.25 237 LEU A CA 1
ATOM 1709 C C . LEU A 1 237 ? -19.195 -5.202 -12.944 1.00 98.25 237 LEU A C 1
ATOM 1711 O O . LEU A 1 237 ? -20.010 -6.119 -13.056 1.00 98.25 237 LEU A O 1
ATOM 1715 N N . VAL A 1 238 ? -18.229 -5.191 -12.032 1.00 97.69 238 VAL A N 1
ATOM 1716 C CA . VAL A 1 238 ? -18.071 -6.178 -10.964 1.00 97.69 238 VAL A CA 1
ATOM 1717 C C . VAL A 1 238 ? -18.064 -5.473 -9.615 1.00 97.69 238 VAL A C 1
ATOM 1719 O O . VAL A 1 238 ? -17.511 -4.379 -9.477 1.00 97.69 238 VAL A O 1
ATOM 1722 N N . GLU A 1 239 ? -18.689 -6.093 -8.617 1.00 97.75 239 GLU A N 1
ATOM 1723 C CA . GLU A 1 239 ? -18.661 -5.589 -7.248 1.00 97.75 239 GLU A CA 1
ATOM 1724 C C . GLU A 1 239 ? -17.297 -5.863 -6.618 1.00 97.75 239 GLU A C 1
ATOM 1726 O O . GLU A 1 239 ? -16.823 -7.002 -6.581 1.00 97.75 239 GLU A O 1
ATOM 1731 N N . VAL A 1 240 ? -16.673 -4.815 -6.092 1.00 97.00 240 VAL A N 1
ATOM 1732 C CA . VAL A 1 240 ? -15.352 -4.880 -5.475 1.00 97.00 240 VAL A CA 1
ATOM 1733 C C . VAL A 1 240 ? -15.310 -4.125 -4.157 1.00 97.00 240 VAL A C 1
ATOM 1735 O O . VAL A 1 240 ? -16.082 -3.197 -3.907 1.00 97.00 240 VAL A O 1
ATOM 1738 N N . LEU A 1 241 ? -14.335 -4.495 -3.334 1.00 96.50 241 LEU A N 1
ATOM 1739 C CA . LEU A 1 241 ? -13.852 -3.695 -2.220 1.00 96.50 241 LEU A CA 1
ATOM 1740 C C . LEU A 1 241 ? -12.400 -3.288 -2.518 1.00 96.50 241 LEU A C 1
ATOM 1742 O O . LEU A 1 241 ? -11.598 -4.135 -2.926 1.00 96.50 241 LEU A O 1
ATOM 1746 N N . PRO A 1 242 ? -11.997 -2.026 -2.302 1.00 95.12 242 PRO A N 1
ATOM 1747 C CA . PRO A 1 242 ? -10.599 -1.671 -2.310 1.00 95.12 242 PRO A CA 1
ATOM 1748 C C . PRO A 1 242 ? -9.971 -2.270 -1.060 1.00 95.12 242 PRO A C 1
ATOM 1750 O O . PRO A 1 242 ? -10.460 -2.145 0.064 1.00 95.12 242 PRO A O 1
ATOM 1753 N N . THR A 1 243 ? -8.871 -2.957 -1.272 1.00 94.06 243 THR A N 1
ATOM 1754 C CA . THR A 1 243 ? -8.206 -3.725 -0.237 1.00 94.06 243 THR A CA 1
ATOM 1755 C C . THR A 1 243 ? -6.731 -3.418 -0.236 1.00 94.06 243 THR A C 1
ATOM 1757 O O . THR A 1 243 ? -6.165 -3.056 -1.268 1.00 94.06 243 THR A O 1
ATOM 1760 N N . TRP A 1 244 ? -6.113 -3.567 0.926 1.00 86.62 244 TRP A N 1
ATOM 1761 C CA . TRP A 1 244 ? -4.678 -3.393 1.085 1.00 86.62 244 TRP A CA 1
ATOM 1762 C C . TRP A 1 244 ? -4.046 -4.698 1.534 1.00 86.62 244 TRP A C 1
ATOM 1764 O O . TRP A 1 244 ? -4.307 -5.182 2.634 1.00 86.62 244 TRP A O 1
ATOM 1774 N N . ALA A 1 245 ? -3.193 -5.242 0.674 1.00 81.44 245 ALA A N 1
ATOM 1775 C CA . ALA A 1 245 ? -2.320 -6.352 1.003 1.00 81.44 245 ALA A CA 1
ATOM 1776 C C . ALA A 1 245 ? -0.918 -5.965 0.540 1.00 81.44 245 ALA A C 1
ATOM 1778 O O . ALA A 1 245 ? -0.686 -5.753 -0.649 1.00 81.44 245 ALA A O 1
ATOM 1779 N N . CYS A 1 246 ? 0.016 -5.813 1.477 1.00 79.50 246 CYS A N 1
ATOM 1780 C CA . CYS A 1 246 ? 1.357 -5.347 1.140 1.00 79.50 246 CYS A CA 1
ATOM 1781 C C . CYS A 1 246 ? 1.987 -6.159 -0.004 1.00 79.50 246 CYS A C 1
ATOM 1783 O O . CYS A 1 246 ? 2.038 -7.387 0.095 1.00 79.50 246 CYS A O 1
ATOM 1785 N N . PRO A 1 247 ? 2.497 -5.500 -1.066 1.00 68.25 247 PRO A N 1
ATOM 1786 C CA . PRO A 1 247 ? 2.872 -4.079 -1.146 1.00 68.25 247 PRO A CA 1
ATOM 1787 C C . PRO A 1 247 ? 1.802 -3.092 -1.643 1.00 68.25 247 PRO A C 1
ATOM 1789 O O . P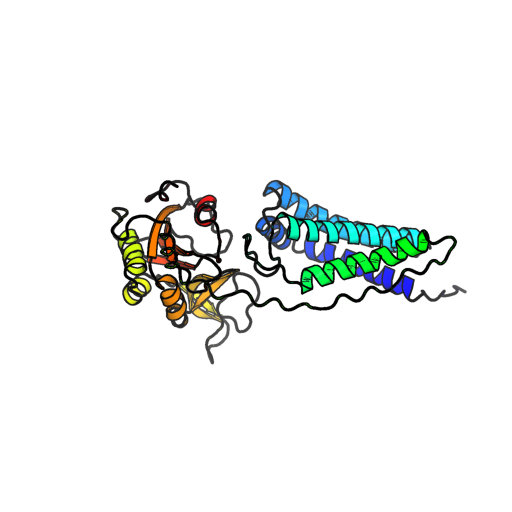RO A 1 247 ? 2.048 -1.885 -1.631 1.00 68.25 247 PRO A O 1
ATOM 1792 N N . GLU A 1 248 ? 0.653 -3.562 -2.120 1.00 80.44 248 GLU A N 1
ATOM 1793 C CA . GLU A 1 248 ? -0.192 -2.785 -3.027 1.00 80.44 248 GLU A CA 1
ATOM 1794 C C . GLU A 1 248 ? -1.662 -2.771 -2.608 1.00 80.44 248 GLU A C 1
ATOM 1796 O O . GLU A 1 248 ? -2.196 -3.691 -1.986 1.00 80.44 248 GLU A O 1
ATOM 1801 N N . GLY A 1 249 ? -2.326 -1.677 -2.967 1.00 85.69 249 GLY A N 1
ATOM 1802 C CA . GLY A 1 249 ? -3.775 -1.635 -2.961 1.00 85.69 249 GLY A CA 1
ATOM 1803 C C . GLY A 1 249 ? -4.322 -2.331 -4.204 1.00 85.69 249 GLY A C 1
ATOM 1804 O O . GLY A 1 249 ? -3.794 -2.136 -5.299 1.00 85.69 249 GLY A O 1
ATOM 1805 N N . ARG A 1 250 ? -5.405 -3.090 -4.055 1.00 91.50 250 ARG A N 1
ATOM 1806 C CA . ARG A 1 250 ? -6.113 -3.740 -5.168 1.00 91.50 250 ARG A CA 1
ATOM 1807 C C . ARG A 1 250 ? -7.622 -3.644 -4.990 1.00 91.50 250 ARG A C 1
ATOM 1809 O O . ARG A 1 250 ? -8.105 -3.563 -3.861 1.00 91.50 250 ARG A O 1
ATOM 1816 N N . PHE A 1 251 ? -8.359 -3.717 -6.088 1.00 94.50 251 PHE A N 1
ATOM 1817 C CA . PHE A 1 251 ? -9.804 -3.927 -6.066 1.00 94.50 251 PHE A CA 1
ATOM 1818 C C . PHE A 1 251 ? -10.070 -5.436 -5.996 1.00 94.50 251 PHE A C 1
ATOM 1820 O O . PHE A 1 251 ? -9.814 -6.145 -6.965 1.00 94.50 251 PHE A O 1
ATOM 1827 N N . THR A 1 252 ? -10.499 -5.934 -4.834 1.00 95.00 252 THR A N 1
ATOM 1828 C CA . THR A 1 252 ? -10.802 -7.360 -4.627 1.00 95.00 252 THR A CA 1
ATOM 1829 C C . THR A 1 252 ? -12.289 -7.600 -4.902 1.00 95.00 252 THR A C 1
ATOM 1831 O O . THR A 1 252 ? -13.109 -6.950 -4.246 1.00 95.00 252 THR A O 1
ATOM 1834 N N . PRO A 1 253 ? -12.647 -8.498 -5.838 1.00 96.25 253 PRO A N 1
ATOM 1835 C CA . PRO A 1 253 ? -14.022 -8.952 -6.041 1.00 96.25 253 PRO A CA 1
ATOM 1836 C C . PRO A 1 253 ? -14.665 -9.476 -4.752 1.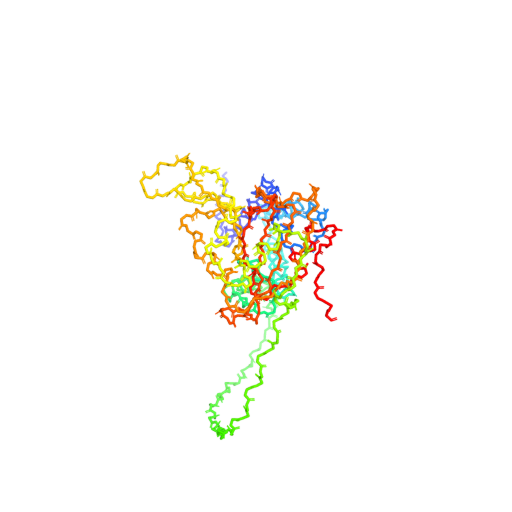00 96.25 253 PRO A C 1
ATOM 1838 O O . PRO A 1 253 ? -13.987 -10.075 -3.916 1.00 96.25 253 PRO A O 1
ATOM 1841 N N . VAL A 1 254 ? -15.965 -9.238 -4.564 1.00 94.81 254 VAL A N 1
ATOM 1842 C CA . VAL A 1 254 ? -16.668 -9.598 -3.314 1.00 94.81 254 VAL A CA 1
ATOM 1843 C C . VAL A 1 254 ? -16.611 -11.100 -3.009 1.00 94.81 254 VAL A C 1
ATOM 1845 O O . VAL A 1 254 ? -16.478 -11.482 -1.848 1.00 94.81 254 VAL A O 1
ATOM 1848 N N . ASP A 1 255 ? -16.646 -11.949 -4.031 1.00 92.75 255 ASP A N 1
ATOM 1849 C CA . ASP A 1 255 ? -16.533 -13.407 -3.916 1.00 92.75 255 ASP A CA 1
ATOM 1850 C C . ASP A 1 255 ? -15.133 -13.890 -3.493 1.00 92.75 255 ASP A C 1
ATOM 1852 O O . ASP A 1 255 ? -14.991 -15.003 -2.990 1.00 92.75 255 ASP A O 1
ATOM 1856 N N . GLU A 1 256 ? -14.106 -13.044 -3.606 1.00 95.00 256 GLU A N 1
ATOM 1857 C CA . GLU A 1 256 ? -12.750 -13.315 -3.113 1.00 95.00 256 GLU A CA 1
ATOM 1858 C C . GLU A 1 256 ? -12.490 -12.754 -1.699 1.00 95.00 256 GLU A C 1
ATOM 1860 O O . GLU A 1 256 ? -11.434 -13.006 -1.105 1.00 95.00 256 GLU A O 1
ATOM 1865 N N . LEU A 1 257 ? -13.428 -11.987 -1.126 1.00 95.12 257 LEU A N 1
ATOM 1866 C CA . LEU A 1 257 ? -13.211 -11.309 0.159 1.00 95.12 257 LEU A CA 1
ATOM 1867 C C . LEU A 1 257 ? -13.143 -12.252 1.354 1.00 95.12 257 LEU A C 1
ATOM 1869 O O . LEU A 1 257 ? -12.525 -11.884 2.352 1.00 95.12 257 LEU A O 1
ATOM 1873 N N . GLU A 1 258 ? -13.714 -13.454 1.268 1.00 95.38 258 GLU A N 1
ATOM 1874 C CA . GLU A 1 258 ? -13.708 -14.418 2.375 1.00 95.38 258 GLU A CA 1
ATOM 1875 C C . GLU A 1 258 ? -12.286 -14.706 2.874 1.00 95.38 258 GLU A C 1
ATOM 1877 O O . GLU A 1 258 ? -12.044 -14.729 4.079 1.00 95.38 258 GLU A O 1
ATOM 1882 N N . GLN A 1 259 ? -11.312 -14.841 1.967 1.00 92.38 259 GLN A N 1
ATOM 1883 C CA . GLN A 1 259 ? -9.924 -15.101 2.353 1.00 92.38 259 GLN A CA 1
ATOM 1884 C C . GLN A 1 259 ? -9.282 -13.899 3.057 1.00 92.38 259 GLN A C 1
ATOM 1886 O O . GLN A 1 259 ? -8.527 -14.071 4.017 1.00 92.38 259 GLN A O 1
ATOM 1891 N N . LEU A 1 260 ? -9.572 -12.681 2.591 1.00 93.50 260 LEU A N 1
ATOM 1892 C CA . LEU A 1 260 ? -9.069 -11.465 3.225 1.00 93.50 260 LEU A CA 1
ATOM 1893 C C . LEU A 1 260 ? -9.704 -11.261 4.600 1.00 93.50 260 LEU A C 1
ATOM 1895 O O . LEU A 1 260 ? -8.997 -10.926 5.545 1.00 93.50 260 LEU A O 1
ATOM 1899 N N . VAL A 1 261 ? -11.015 -11.477 4.716 1.00 96.75 261 VAL A N 1
ATOM 1900 C CA . VAL A 1 261 ? -11.742 -11.394 5.984 1.00 96.75 261 VAL A CA 1
ATOM 1901 C C . VAL A 1 261 ? -11.210 -12.428 6.962 1.00 96.75 261 VAL A C 1
ATOM 1903 O O . VAL A 1 261 ? -10.863 -12.056 8.076 1.00 96.75 261 VAL A O 1
ATOM 1906 N N . ALA A 1 262 ? -11.023 -13.676 6.531 1.00 95.31 262 ALA A N 1
ATOM 1907 C CA . ALA A 1 262 ? -10.417 -14.703 7.366 1.00 95.31 262 ALA A CA 1
ATOM 1908 C C . ALA A 1 262 ? -9.026 -14.288 7.869 1.00 95.31 262 ALA A C 1
ATOM 1910 O O . ALA A 1 262 ? -8.720 -14.500 9.036 1.00 95.31 262 ALA A O 1
ATOM 1911 N N . ALA A 1 263 ? -8.196 -13.662 7.026 1.00 92.56 263 ALA A N 1
ATOM 1912 C CA . ALA A 1 263 ? -6.885 -13.149 7.432 1.00 92.56 263 ALA A CA 1
ATOM 1913 C C . ALA A 1 263 ? -6.966 -11.927 8.367 1.00 92.56 263 ALA A C 1
ATOM 1915 O O . ALA A 1 263 ? -6.108 -11.759 9.234 1.00 92.56 263 ALA A O 1
ATOM 1916 N N . ALA A 1 264 ? -7.980 -11.079 8.187 1.00 94.00 264 ALA A N 1
ATOM 1917 C CA . ALA A 1 264 ? -8.246 -9.900 9.006 1.00 94.00 264 ALA A CA 1
ATOM 1918 C C . ALA A 1 264 ? -8.898 -10.235 10.354 1.00 94.00 264 ALA A C 1
ATOM 1920 O O . ALA A 1 264 ? -8.989 -9.367 11.209 1.00 94.00 264 ALA A O 1
ATOM 1921 N N . THR A 1 265 ? -9.380 -11.459 10.541 1.00 96.00 265 THR A N 1
ATOM 1922 C CA . THR A 1 265 ? -9.943 -11.945 11.805 1.00 96.00 265 THR A CA 1
ATOM 1923 C C . THR A 1 265 ? -9.110 -13.083 12.391 1.00 96.00 265 THR A C 1
ATOM 1925 O O . THR A 1 265 ? -9.593 -13.811 13.251 1.00 96.00 265 THR A O 1
ATOM 1928 N N . ALA A 1 266 ? -7.908 -13.339 11.866 1.00 92.06 266 ALA A N 1
ATOM 1929 C CA . ALA A 1 266 ? -7.130 -14.503 12.260 1.00 92.06 266 ALA A CA 1
ATOM 1930 C C . ALA A 1 266 ? -6.323 -14.230 13.533 1.00 92.06 266 ALA A C 1
ATOM 1932 O O . ALA A 1 266 ? -5.313 -13.524 13.502 1.00 92.06 266 ALA A O 1
ATOM 1933 N N . GLY A 1 267 ? -6.694 -14.922 14.607 1.00 87.88 267 GLY A N 1
ATOM 1934 C CA . GLY A 1 267 ? -5.925 -15.002 15.838 1.00 87.88 267 GLY A CA 1
ATOM 1935 C C . GLY A 1 267 ? -6.230 -13.890 16.832 1.00 87.88 267 GLY A C 1
ATOM 1936 O O . GLY A 1 267 ? -6.957 -12.936 16.557 1.00 87.88 267 GLY A O 1
ATOM 1937 N N . ASP A 1 268 ? -5.601 -14.021 18.003 1.00 93.69 268 ASP A N 1
ATOM 1938 C CA . ASP A 1 268 ? -5.758 -13.102 19.126 1.00 93.69 268 ASP A CA 1
ATOM 1939 C C . ASP A 1 268 ? -5.623 -11.641 18.660 1.00 93.69 268 ASP A C 1
ATOM 1941 O O . ASP A 1 268 ? -4.546 -11.204 18.244 1.00 93.69 268 ASP A O 1
ATOM 1945 N N . SER A 1 269 ? -6.722 -10.893 18.740 1.00 96.38 269 SER A N 1
ATOM 1946 C CA . SER A 1 269 ? -6.833 -9.527 18.232 1.00 96.38 269 SER A CA 1
ATOM 1947 C C . SER A 1 269 ? -7.167 -8.542 19.352 1.00 96.38 269 SER A C 1
ATOM 1949 O O . SER A 1 269 ? -7.908 -8.857 20.286 1.00 96.38 269 SER A O 1
ATOM 1951 N N . ARG A 1 270 ? -6.615 -7.326 19.283 1.00 97.25 270 ARG A N 1
ATOM 1952 C CA . ARG A 1 270 ? -6.828 -6.255 20.265 1.00 97.25 270 ARG A CA 1
ATOM 1953 C C . ARG A 1 270 ? -7.084 -4.910 19.589 1.00 97.25 270 ARG A C 1
ATOM 1955 O O . ARG A 1 270 ? -6.323 -4.530 18.693 1.00 97.25 270 ARG A O 1
ATOM 1962 N N . PRO A 1 271 ? -8.105 -4.142 20.023 1.00 97.50 271 PRO A N 1
ATOM 1963 C CA . PRO A 1 271 ? -8.303 -2.784 19.529 1.00 97.50 271 PRO A CA 1
ATOM 1964 C C . PRO A 1 271 ? -7.034 -1.968 19.775 1.00 97.50 271 PRO A C 1
ATOM 1966 O O . PRO A 1 271 ? -6.538 -1.934 20.899 1.00 97.50 271 PRO A O 1
ATOM 1969 N N . TYR A 1 272 ? -6.505 -1.306 18.750 1.00 97.06 272 TYR A N 1
ATOM 1970 C CA . TYR A 1 272 ? -5.279 -0.524 18.887 1.00 97.06 272 TYR A CA 1
ATOM 1971 C C . TYR A 1 272 ? -5.582 0.972 18.862 1.00 97.06 272 TYR A C 1
ATOM 1973 O O . TYR A 1 272 ? -5.329 1.674 19.837 1.00 97.06 272 TYR A O 1
ATOM 1981 N N . ALA A 1 273 ? -6.181 1.462 17.778 1.00 96.88 273 ALA A N 1
ATOM 1982 C CA . ALA A 1 273 ? -6.548 2.866 17.646 1.00 96.88 273 ALA A CA 1
ATOM 1983 C C . ALA A 1 273 ? -7.749 3.043 16.714 1.00 96.88 273 ALA A C 1
ATOM 1985 O O . ALA A 1 273 ? -8.003 2.230 15.827 1.00 96.88 273 ALA A O 1
ATOM 1986 N N . VAL A 1 274 ? -8.463 4.153 16.884 1.00 97.12 274 VAL A N 1
ATOM 1987 C CA . VAL A 1 274 ? -9.486 4.619 15.948 1.00 97.12 274 VAL A CA 1
ATOM 1988 C C . VAL A 1 274 ? -9.263 6.093 15.681 1.00 97.12 274 VAL A C 1
ATOM 1990 O O . VAL A 1 274 ? -9.243 6.913 16.603 1.00 97.12 274 VAL A O 1
ATOM 1993 N N . VAL A 1 275 ? -9.092 6.437 14.411 1.00 95.62 275 VAL A N 1
ATOM 1994 C CA . VAL A 1 275 ? -8.637 7.762 13.987 1.00 95.62 275 VAL A CA 1
ATOM 1995 C C . VAL A 1 275 ? -9.674 8.390 13.081 1.00 95.62 275 VAL A C 1
ATOM 1997 O O . VAL A 1 275 ? -10.194 7.734 12.184 1.00 95.62 275 VAL A O 1
ATOM 2000 N N . LYS A 1 276 ? -9.975 9.669 13.303 1.00 94.94 276 LYS A N 1
ATOM 2001 C CA . LYS A 1 276 ? -10.836 10.436 12.406 1.00 94.94 276 LYS A CA 1
ATOM 2002 C C . LYS A 1 276 ? -10.001 10.986 11.255 1.00 94.94 276 LYS A C 1
ATOM 2004 O O . LYS A 1 276 ? -9.024 11.707 11.497 1.00 94.94 276 LYS A O 1
ATOM 2009 N N . ARG A 1 277 ? -10.395 10.663 10.023 1.00 89.56 277 ARG A N 1
ATOM 2010 C CA . ARG A 1 277 ? -9.689 11.087 8.815 1.00 89.56 277 ARG A CA 1
ATOM 2011 C C . ARG A 1 277 ? -9.967 12.560 8.517 1.00 89.56 277 ARG A C 1
ATOM 2013 O O . ARG A 1 277 ? -11.088 13.046 8.683 1.00 89.56 277 ARG A O 1
ATOM 2020 N N . SER A 1 278 ? -8.944 13.285 8.070 1.00 83.81 278 SER A N 1
ATOM 2021 C CA . SER A 1 278 ? -9.138 14.646 7.562 1.00 83.81 278 SER A CA 1
ATOM 2022 C C . SER A 1 278 ? -9.828 14.611 6.194 1.00 83.81 278 SER A C 1
ATOM 2024 O O . SER A 1 278 ? -9.308 13.948 5.294 1.00 83.81 278 SER A O 1
ATOM 2026 N N . PRO A 1 279 ? -10.907 15.382 5.961 1.00 75.06 279 PRO A N 1
ATOM 2027 C CA . PRO A 1 279 ? -11.547 15.456 4.644 1.00 75.06 279 PRO A CA 1
ATOM 2028 C C . PRO A 1 279 ? -10.619 16.031 3.560 1.00 75.06 279 PRO A C 1
ATOM 2030 O O . PRO A 1 279 ? -10.855 15.837 2.374 1.00 75.06 279 PRO A O 1
ATOM 2033 N N . ALA A 1 280 ? -9.549 16.731 3.955 1.00 60.97 280 ALA A N 1
ATOM 2034 C CA . ALA A 1 280 ? -8.557 17.302 3.046 1.00 60.97 280 ALA A CA 1
ATOM 2035 C C . ALA A 1 280 ? -7.416 16.335 2.675 1.00 60.97 280 ALA A C 1
ATOM 2037 O O . ALA A 1 280 ? -6.504 16.742 1.956 1.00 60.97 280 ALA A O 1
ATOM 2038 N N . SER A 1 281 ? -7.430 15.095 3.177 1.00 58.66 281 SER A N 1
ATOM 2039 C CA . SER A 1 281 ? -6.442 14.068 2.833 1.00 58.66 281 SER A CA 1
ATOM 2040 C C . SER A 1 281 ? -7.069 13.080 1.849 1.00 58.66 281 SER A C 1
ATOM 2042 O O . SER A 1 281 ? -7.538 12.018 2.281 1.00 58.66 281 SER A O 1
ATOM 2044 N N . PRO A 1 282 ? -7.134 13.412 0.538 1.00 59.31 282 PRO A N 1
ATOM 2045 C CA . PRO A 1 282 ? -7.462 12.399 -0.445 1.00 59.31 282 PRO A CA 1
ATOM 2046 C C . PRO A 1 282 ? -6.434 11.286 -0.273 1.00 59.31 282 PRO A C 1
ATOM 2048 O O . PRO A 1 282 ? -5.223 11.543 -0.239 1.00 59.31 282 PRO A O 1
ATOM 2051 N N . SER A 1 283 ? -6.917 10.057 -0.118 1.00 57.94 283 SER A N 1
ATOM 2052 C CA . SER A 1 283 ? -6.125 8.866 -0.391 1.00 57.94 283 SER A CA 1
ATOM 2053 C C . SER A 1 283 ? -5.388 9.161 -1.696 1.00 57.94 283 SER A C 1
ATOM 2055 O O . SER A 1 283 ? -5.991 9.525 -2.701 1.00 57.94 283 SER A O 1
ATOM 2057 N N . GLY A 1 284 ? -4.053 9.140 -1.689 1.00 56.88 284 GLY A N 1
ATOM 2058 C CA . GLY A 1 284 ? -3.276 9.432 -2.907 1.00 56.88 284 GLY A CA 1
ATOM 2059 C C . GLY A 1 284 ? -3.559 8.445 -4.052 1.00 56.88 284 GLY A C 1
ATOM 2060 O O . GLY A 1 284 ? -3.056 8.623 -5.159 1.00 56.88 284 GLY A O 1
ATOM 2061 N N . LEU A 1 285 ? -4.348 7.416 -3.750 1.00 60.44 285 LEU A N 1
ATOM 2062 C CA . LEU A 1 285 ? -4.911 6.396 -4.611 1.00 60.44 285 LEU A CA 1
ATOM 2063 C C . LEU A 1 285 ? -6.413 6.671 -4.706 1.00 60.44 285 LEU A C 1
ATOM 2065 O O . LEU A 1 285 ? -7.016 7.044 -3.705 1.00 60.44 285 LEU A O 1
ATOM 2069 N N . GLU A 1 286 ? -7.019 6.453 -5.869 1.00 70.44 286 GLU A N 1
ATOM 2070 C CA . GLU A 1 286 ? -8.443 6.717 -6.159 1.00 70.44 286 GLU A CA 1
ATOM 2071 C C . GLU A 1 286 ? -9.439 5.870 -5.334 1.00 70.44 286 GLU A C 1
ATOM 2073 O O . GLU A 1 286 ? -10.613 5.771 -5.673 1.00 70.44 286 GLU A O 1
ATOM 2078 N N . PHE A 1 287 ? -8.997 5.260 -4.234 1.00 80.44 287 PHE A N 1
ATOM 2079 C CA . PHE A 1 287 ? -9.859 4.534 -3.320 1.00 80.44 287 PHE A CA 1
ATOM 2080 C C . PHE A 1 287 ? -10.771 5.483 -2.540 1.00 80.44 287 PHE A C 1
ATOM 2082 O O . PHE A 1 287 ? -10.285 6.505 -2.037 1.00 80.44 287 PHE A O 1
ATOM 2089 N N . PRO A 1 288 ? -12.057 5.136 -2.366 1.00 81.50 288 PRO A N 1
ATOM 2090 C CA . PRO A 1 288 ? -12.924 5.831 -1.429 1.00 81.50 288 PRO A CA 1
ATOM 2091 C C . PRO A 1 288 ? -12.314 5.762 -0.026 1.00 81.50 288 PRO A C 1
ATOM 2093 O O . PRO A 1 288 ? -12.118 4.686 0.532 1.00 81.50 288 PRO A O 1
ATOM 2096 N N . GLY A 1 289 ? -11.979 6.927 0.527 1.00 86.25 289 GLY A N 1
ATOM 2097 C CA . GLY A 1 289 ? -11.492 7.031 1.896 1.00 86.25 289 GLY A CA 1
ATOM 2098 C C . GLY A 1 289 ? -12.642 6.977 2.902 1.00 86.25 289 GLY A C 1
ATOM 2099 O O . GLY A 1 289 ? -13.685 7.597 2.688 1.00 86.25 289 GLY A O 1
ATOM 2100 N N . GLY A 1 290 ? -12.440 6.277 4.015 1.00 91.25 290 GLY A N 1
ATOM 2101 C CA . GLY A 1 290 ? -13.365 6.268 5.145 1.00 91.25 290 GLY A CA 1
ATOM 2102 C C . GLY A 1 290 ? -13.293 7.539 5.992 1.00 91.25 290 GLY A C 1
ATOM 2103 O O . GLY A 1 290 ? -12.242 8.172 6.107 1.00 91.25 290 GLY A O 1
ATOM 2104 N N . GLU A 1 291 ? -14.394 7.896 6.655 1.00 94.81 291 GLU A N 1
ATOM 2105 C CA . GLU A 1 291 ? -14.414 8.964 7.671 1.00 94.81 291 GLU A CA 1
ATOM 2106 C C . GLU A 1 291 ? -13.563 8.617 8.902 1.00 94.81 291 GLU A C 1
ATOM 2108 O O . GLU A 1 291 ? -13.003 9.499 9.565 1.00 94.81 291 GLU A O 1
ATOM 2113 N N . HIS A 1 292 ? -13.470 7.323 9.209 1.00 95.56 292 HIS A N 1
ATOM 2114 C CA . HIS A 1 292 ? -12.693 6.778 10.312 1.00 95.56 292 HIS A CA 1
ATOM 2115 C C . HIS A 1 292 ? -11.769 5.667 9.819 1.00 95.56 292 HIS A C 1
ATOM 2117 O O . HIS A 1 292 ? -12.090 4.950 8.876 1.00 95.56 292 HIS A O 1
ATOM 2123 N N . VAL A 1 293 ? -10.640 5.496 10.498 1.00 95.12 293 VAL A N 1
ATOM 2124 C CA . VAL A 1 293 ? -9.729 4.365 10.314 1.00 95.12 293 VAL A CA 1
ATOM 2125 C C . VAL A 1 293 ? -9.685 3.592 11.625 1.00 95.12 293 VAL A C 1
ATOM 2127 O O . VAL A 1 293 ? -9.225 4.123 12.638 1.00 95.12 293 VAL A O 1
ATOM 2130 N N . VAL A 1 294 ? -10.187 2.361 11.608 1.00 96.88 294 VAL A N 1
ATOM 2131 C CA . VAL A 1 294 ? -10.113 1.403 12.714 1.00 96.88 294 VAL A CA 1
ATOM 2132 C C . VAL A 1 294 ? -8.854 0.565 12.530 1.00 96.88 294 VAL A C 1
ATOM 2134 O O . VAL A 1 294 ? -8.639 -0.011 11.463 1.00 96.88 294 VAL A O 1
ATOM 2137 N N . ILE A 1 295 ? -8.019 0.522 13.564 1.00 96.56 295 ILE A N 1
ATOM 2138 C CA . ILE A 1 295 ? -6.768 -0.231 13.593 1.00 96.56 295 ILE A CA 1
ATOM 2139 C C . ILE A 1 295 ? -6.857 -1.247 14.729 1.00 96.56 295 ILE A C 1
ATOM 2141 O O . ILE A 1 295 ? -7.053 -0.876 15.891 1.00 96.56 295 ILE A O 1
ATOM 2145 N N . VAL A 1 296 ? -6.697 -2.522 14.390 1.00 97.44 296 VAL A N 1
ATOM 2146 C CA . VAL A 1 296 ? -6.683 -3.645 15.335 1.00 97.44 296 VAL A CA 1
ATOM 2147 C C . VAL A 1 296 ? -5.336 -4.339 15.212 1.00 97.44 296 VAL A C 1
ATOM 2149 O O . VAL A 1 296 ? -4.903 -4.643 14.106 1.00 97.44 296 VAL A O 1
ATOM 2152 N N . ALA A 1 297 ? -4.652 -4.554 16.328 1.00 96.50 297 ALA A N 1
ATOM 2153 C CA . ALA A 1 297 ? -3.447 -5.370 16.350 1.00 96.50 297 ALA A CA 1
ATOM 2154 C C . ALA A 1 297 ? -3.846 -6.839 16.462 1.00 96.50 297 ALA A C 1
ATOM 2156 O O . ALA A 1 297 ? -4.719 -7.171 17.260 1.00 96.50 297 ALA A O 1
ATOM 2157 N N . GLN A 1 298 ? -3.191 -7.712 15.714 1.00 95.12 298 GLN A N 1
ATOM 2158 C CA . GLN A 1 298 ? -3.409 -9.152 15.781 1.00 95.12 298 GLN A CA 1
ATOM 2159 C C . GLN A 1 298 ? -2.075 -9.882 15.839 1.00 95.12 298 GLN A C 1
ATOM 2161 O O . GLN A 1 298 ? -1.061 -9.395 15.329 1.00 95.12 298 GLN A O 1
ATOM 2166 N N . ARG A 1 299 ? -2.044 -11.062 16.456 1.00 93.56 299 ARG A N 1
ATOM 2167 C CA . ARG A 1 299 ? -0.843 -11.905 16.413 1.00 93.56 299 ARG A CA 1
ATOM 2168 C C . ARG A 1 299 ? -0.579 -12.338 14.973 1.00 93.56 299 ARG A C 1
ATOM 2170 O O . ARG A 1 299 ? -1.482 -12.815 14.293 1.00 93.56 299 ARG A O 1
ATOM 2177 N N . SER A 1 300 ? 0.667 -12.217 14.514 1.00 90.38 300 SER A N 1
ATOM 2178 C CA . SER A 1 300 ? 0.977 -12.612 13.140 1.00 90.38 300 SER A CA 1
ATOM 2179 C C . SER A 1 300 ? 0.849 -14.123 12.964 1.00 90.38 300 SER A C 1
ATOM 2181 O O . SER A 1 300 ? 1.442 -14.907 13.708 1.00 90.38 300 SER A O 1
ATOM 2183 N N . THR A 1 301 ? 0.128 -14.541 11.928 1.00 87.00 301 THR A N 1
ATOM 2184 C CA . THR A 1 301 ? 0.007 -15.955 11.539 1.00 87.00 301 THR A CA 1
ATOM 2185 C C . THR A 1 301 ? 1.159 -16.419 10.649 1.00 87.00 301 THR A C 1
ATOM 2187 O O . THR A 1 301 ? 1.387 -17.618 10.493 1.00 87.00 301 THR A O 1
ATOM 2190 N N . THR A 1 302 ? 1.923 -15.481 10.081 1.00 84.50 302 THR A N 1
ATOM 2191 C CA . THR A 1 302 ? 3.033 -15.776 9.161 1.00 84.50 302 THR A CA 1
ATOM 2192 C C . THR A 1 302 ? 4.350 -16.073 9.880 1.00 84.50 302 THR A C 1
ATOM 2194 O O . THR A 1 302 ? 5.263 -16.648 9.287 1.00 84.50 302 THR A O 1
ATOM 2197 N N . GLY A 1 303 ? 4.480 -15.642 11.140 1.00 83.56 303 GLY A N 1
ATOM 2198 C CA . GLY A 1 303 ? 5.718 -15.717 11.922 1.00 83.56 303 GLY A CA 1
ATOM 2199 C C . GLY A 1 303 ? 6.842 -14.790 11.435 1.00 83.56 303 GLY A C 1
ATOM 2200 O O . GLY A 1 303 ? 7.953 -14.851 11.962 1.00 83.56 303 GLY A O 1
ATOM 2201 N N . VAL A 1 304 ? 6.589 -13.943 10.428 1.00 81.19 304 VAL A N 1
ATOM 2202 C CA . VAL A 1 304 ? 7.569 -12.967 9.913 1.00 81.19 304 VAL A CA 1
ATOM 2203 C C . VAL A 1 304 ? 7.708 -11.777 10.862 1.00 81.19 304 VAL A C 1
ATOM 2205 O O . VAL A 1 304 ? 8.803 -11.232 11.028 1.00 81.19 304 VAL A O 1
ATOM 2208 N N . ALA A 1 305 ? 6.600 -11.391 11.488 1.00 85.56 305 ALA A N 1
ATOM 2209 C CA . ALA A 1 305 ? 6.532 -10.417 12.561 1.00 85.56 305 ALA A CA 1
ATOM 2210 C C . ALA A 1 305 ? 5.860 -11.049 13.782 1.00 85.56 305 ALA A C 1
ATOM 2212 O O . ALA A 1 305 ? 5.308 -12.143 13.712 1.00 85.56 305 ALA A O 1
ATOM 2213 N N . GLU A 1 306 ? 5.940 -10.365 14.913 1.00 87.06 306 GLU A N 1
ATOM 2214 C CA . GLU A 1 306 ? 5.250 -10.787 16.131 1.00 87.06 306 GLU A CA 1
ATOM 2215 C C . GLU A 1 306 ? 3.746 -10.486 16.048 1.00 87.06 306 GLU A C 1
ATOM 2217 O O . GLU A 1 306 ? 2.906 -11.300 16.433 1.00 87.06 306 GLU A O 1
ATOM 2222 N N . TYR A 1 307 ? 3.417 -9.338 15.461 1.00 90.06 307 TYR A N 1
ATOM 2223 C CA . TYR A 1 307 ? 2.064 -8.851 15.256 1.00 90.06 307 TYR A CA 1
ATOM 2224 C C . TYR A 1 307 ? 1.916 -8.234 13.862 1.00 90.06 307 TYR A C 1
ATOM 2226 O O . TYR A 1 307 ? 2.879 -7.711 13.293 1.00 90.06 307 TYR A O 1
ATOM 2234 N N . ASP A 1 308 ? 0.691 -8.297 13.354 1.00 92.88 308 ASP A N 1
ATOM 2235 C CA . ASP A 1 308 ? 0.206 -7.588 12.175 1.00 92.88 308 ASP A CA 1
ATOM 2236 C C . ASP A 1 308 ? -0.905 -6.617 12.612 1.00 92.88 308 ASP A C 1
ATOM 2238 O O . ASP A 1 308 ? -1.426 -6.710 13.726 1.00 92.88 308 ASP A O 1
ATOM 2242 N N . PHE A 1 309 ? -1.285 -5.677 11.752 1.00 94.81 309 PHE A N 1
ATOM 2243 C CA . PHE A 1 309 ? -2.383 -4.753 12.015 1.00 94.81 309 PHE A CA 1
ATOM 2244 C C . PHE A 1 309 ? -3.444 -4.854 10.936 1.00 94.81 309 PHE A C 1
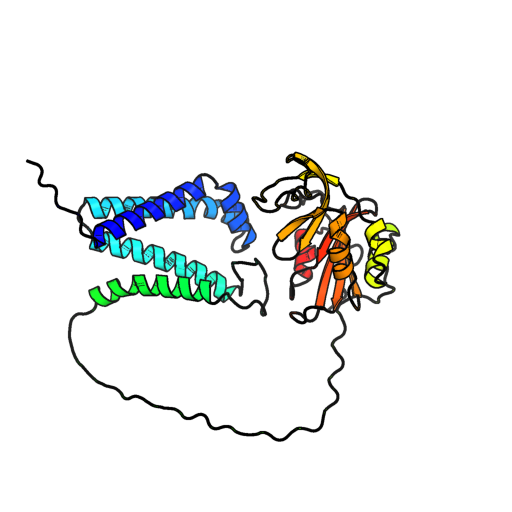ATOM 2246 O O . PHE A 1 309 ? -3.163 -4.714 9.749 1.00 94.81 309 PHE A O 1
ATOM 2253 N N . VAL A 1 310 ? -4.686 -5.013 11.356 1.00 95.88 310 VAL A N 1
ATOM 2254 C CA . VAL A 1 310 ? -5.854 -4.899 10.493 1.00 95.88 310 VAL A CA 1
ATOM 2255 C C . VAL A 1 310 ? -6.247 -3.436 10.432 1.00 95.88 310 VAL A C 1
ATOM 2257 O O . VAL A 1 310 ? -6.360 -2.763 11.459 1.00 95.88 310 VAL A O 1
ATOM 2260 N N . ARG A 1 311 ? -6.455 -2.939 9.218 1.00 94.94 311 ARG A N 1
ATOM 2261 C CA . ARG A 1 311 ? -6.876 -1.571 8.935 1.00 94.94 311 ARG A CA 1
ATOM 2262 C C . ARG A 1 311 ? -8.204 -1.610 8.191 1.00 94.94 311 ARG A C 1
ATOM 2264 O O . ARG A 1 311 ? -8.256 -2.060 7.049 1.00 94.94 311 ARG A O 1
ATOM 2271 N N . ALA A 1 312 ? -9.251 -1.092 8.820 1.00 96.06 312 ALA A N 1
ATOM 2272 C CA . ALA A 1 312 ? -10.564 -0.924 8.209 1.00 96.06 312 ALA A CA 1
ATOM 2273 C C . ALA A 1 312 ? -10.904 0.567 8.115 1.00 96.06 312 ALA A C 1
ATOM 2275 O O . ALA A 1 312 ? -10.906 1.276 9.123 1.00 96.06 312 ALA A O 1
ATOM 2276 N N . GLU A 1 313 ? -11.186 1.058 6.911 1.00 95.12 313 GLU A N 1
ATOM 2277 C CA . GLU A 1 313 ? -11.721 2.406 6.723 1.00 95.12 313 GLU A CA 1
ATOM 2278 C C . GLU A 1 313 ? -13.248 2.363 6.734 1.00 95.12 313 GLU A C 1
ATOM 2280 O O . GLU A 1 313 ? -13.851 1.547 6.038 1.00 95.12 313 GLU A O 1
ATOM 2285 N N . VAL A 1 314 ? -13.867 3.234 7.533 1.00 96.88 314 VAL A N 1
ATOM 2286 C CA . VAL A 1 314 ? -15.294 3.171 7.857 1.00 96.88 314 VAL A CA 1
ATOM 2287 C C . VAL A 1 314 ? -15.992 4.496 7.555 1.00 96.88 314 VAL A C 1
ATOM 2289 O O . VAL A 1 314 ? -15.582 5.544 8.062 1.00 96.88 314 VAL A O 1
ATOM 2292 N N . THR A 1 315 ? -17.092 4.435 6.803 1.00 95.81 315 THR A N 1
ATOM 2293 C CA . THR A 1 315 ? -18.003 5.558 6.514 1.00 95.81 315 THR A CA 1
ATOM 2294 C C . THR A 1 315 ? -19.428 5.134 6.826 1.00 95.81 315 THR A C 1
ATOM 2296 O O . THR A 1 315 ? -19.850 4.057 6.425 1.00 95.81 315 THR A O 1
ATOM 2299 N N . GLY A 1 316 ? -20.174 5.930 7.599 1.00 94.94 316 GLY A N 1
ATOM 2300 C CA . GLY A 1 316 ? -21.569 5.595 7.932 1.00 94.94 316 GLY A CA 1
ATOM 2301 C C . GLY A 1 316 ? -21.758 4.236 8.632 1.00 94.94 316 GLY A C 1
ATOM 2302 O O . GLY A 1 316 ? -22.848 3.674 8.600 1.00 94.94 316 GLY A O 1
ATOM 2303 N N . GLY A 1 317 ? -20.702 3.690 9.244 1.00 95.50 317 GLY A N 1
ATOM 2304 C CA . GLY A 1 317 ? -20.698 2.353 9.843 1.00 95.50 317 GLY A CA 1
ATOM 2305 C C . GLY A 1 317 ? -20.514 1.189 8.879 1.00 95.50 317 GLY A C 1
ATOM 2306 O O . GLY A 1 317 ? -20.681 0.044 9.288 1.00 95.50 317 GLY A O 1
ATOM 2307 N N . ARG A 1 318 ? -20.152 1.471 7.629 1.00 97.94 318 ARG A N 1
ATOM 2308 C CA . ARG A 1 318 ? -19.765 0.479 6.633 1.00 97.94 318 ARG A CA 1
ATOM 2309 C C . ARG A 1 318 ? -18.270 0.508 6.376 1.00 97.94 318 ARG A C 1
ATOM 2311 O O . ARG A 1 318 ? -17.663 1.578 6.391 1.00 97.94 318 ARG A O 1
ATOM 2318 N N . ILE A 1 319 ? -17.687 -0.661 6.144 1.00 97.25 319 ILE A N 1
ATOM 2319 C CA . ILE A 1 319 ? -16.283 -0.819 5.772 1.00 97.25 319 ILE A CA 1
ATOM 2320 C C . ILE A 1 319 ? -16.169 -0.562 4.273 1.00 97.25 319 ILE A C 1
ATOM 2322 O O . ILE A 1 319 ? -16.659 -1.353 3.472 1.00 97.25 319 ILE A O 1
ATOM 2326 N N . VAL A 1 320 ? -15.501 0.532 3.913 1.00 96.19 320 VAL A N 1
ATOM 2327 C CA . VAL A 1 320 ? -15.274 0.946 2.517 1.00 96.19 320 VAL A CA 1
ATOM 2328 C C . VAL A 1 320 ? -13.874 0.588 2.022 1.00 96.19 320 VAL A C 1
ATOM 2330 O O . VAL A 1 320 ? -13.582 0.709 0.839 1.00 96.19 320 VAL A O 1
ATOM 2333 N N . THR A 1 321 ? -12.975 0.174 2.916 1.00 94.94 321 THR A N 1
ATOM 2334 C CA . THR A 1 321 ? -11.646 -0.364 2.590 1.00 94.94 321 THR A CA 1
ATOM 2335 C C . THR A 1 321 ? -11.203 -1.296 3.710 1.00 94.94 321 THR A C 1
ATOM 2337 O O . THR A 1 321 ? -11.347 -0.945 4.882 1.00 94.94 321 THR A O 1
ATOM 2340 N N . LEU A 1 322 ? -10.617 -2.444 3.372 1.00 95.94 322 LEU A N 1
ATOM 2341 C CA . LEU A 1 322 ? -10.095 -3.405 4.350 1.00 95.94 322 LEU A CA 1
ATOM 2342 C C . LEU A 1 322 ? -8.690 -3.868 3.968 1.00 95.94 322 LEU A C 1
ATOM 2344 O O . LEU A 1 322 ? -8.411 -4.155 2.808 1.00 95.94 322 LEU A O 1
ATOM 2348 N N . GLY A 1 323 ? -7.789 -3.983 4.931 1.00 94.25 323 GLY A N 1
ATOM 2349 C CA . GLY A 1 323 ? -6.476 -4.547 4.664 1.00 94.25 323 GLY A CA 1
ATOM 2350 C C . GLY A 1 323 ? -5.728 -4.986 5.901 1.00 94.25 323 GLY A C 1
ATOM 2351 O O . GLY A 1 323 ? -6.113 -4.673 7.027 1.00 94.25 323 GLY A O 1
ATOM 2352 N N . VAL A 1 324 ? -4.628 -5.687 5.660 1.00 93.12 324 VAL A N 1
ATOM 2353 C CA . VAL A 1 324 ? -3.680 -6.116 6.686 1.00 93.12 324 VAL A CA 1
ATOM 2354 C C . VAL A 1 324 ? -2.339 -5.449 6.393 1.00 93.12 324 VAL A C 1
ATOM 2356 O O . VAL A 1 324 ? -1.896 -5.384 5.243 1.00 93.12 324 VAL A O 1
ATOM 2359 N N . SER A 1 325 ? -1.717 -4.891 7.427 1.00 90.44 325 SER A N 1
ATOM 2360 C CA . SER A 1 325 ? -0.440 -4.192 7.342 1.00 90.44 325 SER A CA 1
ATOM 2361 C C . SER A 1 325 ? 0.679 -5.123 6.902 1.00 90.44 325 SER A C 1
ATOM 2363 O O . SER A 1 325 ? 0.589 -6.346 7.011 1.00 90.44 325 SER A O 1
ATOM 2365 N N . CYS A 1 326 ? 1.797 -4.538 6.480 1.00 87.75 326 CYS A N 1
ATOM 2366 C CA . CYS A 1 326 ? 2.975 -5.344 6.197 1.00 87.75 326 CYS A CA 1
ATOM 2367 C C . CYS A 1 326 ? 3.514 -5.932 7.510 1.00 87.75 326 CYS A C 1
ATOM 2369 O O . CYS A 1 326 ? 3.485 -5.239 8.536 1.00 87.75 326 CYS A O 1
ATOM 2371 N N . PRO A 1 327 ? 4.106 -7.138 7.479 1.00 84.56 327 PRO A N 1
ATOM 2372 C CA . PRO A 1 327 ? 4.822 -7.663 8.630 1.00 84.56 327 PRO A CA 1
ATOM 2373 C C . PRO A 1 327 ? 5.900 -6.682 9.107 1.00 84.56 327 PRO A C 1
ATOM 2375 O O . PRO A 1 327 ? 6.780 -6.279 8.340 1.00 84.56 327 PRO A O 1
ATOM 2378 N N . GLY A 1 328 ? 5.840 -6.308 10.386 1.00 82.62 328 GLY A N 1
ATOM 2379 C CA . GLY A 1 328 ? 6.807 -5.409 11.023 1.00 82.62 328 GLY A CA 1
ATOM 2380 C C . GLY A 1 328 ? 6.621 -3.925 10.694 1.00 82.62 328 GLY A C 1
ATOM 2381 O O . GLY A 1 328 ? 7.517 -3.129 10.988 1.00 82.62 328 GLY A O 1
ATOM 2382 N N . GLN A 1 329 ? 5.492 -3.551 10.088 1.00 84.38 329 GLN A N 1
ATOM 2383 C CA . GLN A 1 329 ? 5.128 -2.153 9.904 1.00 84.38 329 GLN A CA 1
ATOM 2384 C C . GLN A 1 329 ? 4.882 -1.483 11.261 1.00 84.38 329 GLN A C 1
ATOM 2386 O O . GLN A 1 329 ? 4.186 -2.018 12.121 1.00 84.38 329 GLN A O 1
ATOM 2391 N N . ASP A 1 330 ? 5.454 -0.292 11.439 1.00 85.06 330 ASP A N 1
ATOM 2392 C CA . ASP A 1 330 ? 5.221 0.529 12.624 1.00 85.06 330 ASP A CA 1
ATOM 2393 C C . ASP A 1 330 ? 3.766 1.041 12.605 1.00 85.06 330 ASP A C 1
ATOM 2395 O O . ASP A 1 330 ? 3.377 1.702 11.631 1.00 85.06 330 ASP A O 1
ATOM 2399 N N . PRO A 1 331 ? 2.954 0.772 13.646 1.00 85.19 331 PRO A N 1
ATOM 2400 C CA . PRO A 1 331 ? 1.554 1.183 13.674 1.00 85.19 331 PRO A CA 1
ATOM 2401 C C . PRO A 1 331 ? 1.372 2.695 13.541 1.00 85.19 331 PRO A C 1
ATOM 2403 O O . PRO A 1 331 ? 0.375 3.136 12.968 1.00 85.19 331 PRO A O 1
ATOM 2406 N N . SER A 1 332 ? 2.340 3.506 13.981 1.00 86.94 332 SER A N 1
ATOM 2407 C CA . SER A 1 332 ? 2.282 4.964 13.839 1.00 86.94 332 SER A CA 1
ATOM 2408 C C . SER A 1 332 ? 2.235 5.433 12.387 1.00 86.94 332 SER A C 1
ATOM 2410 O O . SER A 1 332 ? 1.657 6.480 12.071 1.00 86.94 332 SER A O 1
ATOM 2412 N N . GLN A 1 333 ? 2.753 4.628 11.461 1.00 85.25 333 GLN A N 1
ATOM 2413 C CA . GLN A 1 333 ? 2.679 4.902 10.029 1.00 85.25 333 GLN A CA 1
ATOM 2414 C C . GLN A 1 333 ? 1.264 4.715 9.471 1.00 85.25 333 GLN A C 1
ATOM 2416 O O . GLN A 1 333 ? 0.935 5.342 8.470 1.00 85.25 333 GLN A O 1
ATOM 2421 N N . LEU A 1 334 ? 0.415 3.910 10.120 1.00 85.81 334 LEU A N 1
ATOM 2422 C CA . LEU A 1 334 ? -0.952 3.635 9.659 1.00 85.81 334 LEU A CA 1
ATOM 2423 C C . LEU A 1 334 ? -1.914 4.807 9.889 1.00 85.81 334 LEU A C 1
ATOM 2425 O O . LEU A 1 334 ? -2.947 4.883 9.224 1.00 85.81 334 LEU A O 1
ATOM 2429 N N . TYR A 1 335 ? -1.589 5.711 10.820 1.00 85.00 335 TYR A N 1
ATOM 2430 C CA . TYR A 1 335 ? -2.439 6.858 11.157 1.00 85.00 335 TYR A CA 1
ATOM 2431 C C . TYR A 1 335 ? -1.776 8.231 11.026 1.00 85.00 335 TYR A C 1
ATOM 2433 O O . TYR A 1 335 ? -2.489 9.235 10.966 1.00 85.00 335 TYR A O 1
ATOM 2441 N N . SER A 1 336 ? -0.445 8.315 10.948 1.00 80.31 336 SER A N 1
ATOM 2442 C CA . SER A 1 336 ? 0.261 9.602 10.822 1.00 80.31 336 SER A CA 1
ATOM 2443 C C . SER A 1 336 ? -0.038 10.353 9.518 1.00 80.31 336 SER A C 1
ATOM 2445 O O . SER A 1 336 ? 0.038 11.580 9.507 1.00 80.31 336 SER A O 1
ATOM 2447 N N . SER A 1 337 ? -0.414 9.658 8.438 1.00 71.06 337 SER A N 1
ATOM 2448 C CA . SER A 1 337 ? -0.841 10.281 7.172 1.00 71.06 337 SER A CA 1
ATOM 2449 C C . SER A 1 337 ? -2.333 10.617 7.108 1.00 71.06 337 SER A C 1
ATOM 2451 O O . SER A 1 337 ? -2.750 11.401 6.255 1.00 71.06 337 SER A O 1
ATOM 2453 N N . GLU A 1 338 ? -3.142 10.024 7.986 1.00 68.56 338 GLU A N 1
ATOM 2454 C CA . GLU A 1 338 ? -4.598 9.968 7.821 1.00 68.56 338 GLU A CA 1
ATOM 2455 C C . GLU A 1 338 ? -5.344 10.909 8.777 1.00 68.56 338 GLU A C 1
ATOM 2457 O O . GLU A 1 338 ? -6.403 11.443 8.436 1.00 68.56 338 GLU A O 1
ATOM 2462 N N . GLY A 1 339 ? -4.808 11.116 9.982 1.00 65.06 339 GLY A N 1
ATOM 2463 C CA . GLY A 1 339 ? -5.572 11.644 11.109 1.00 65.06 339 GLY A CA 1
ATOM 2464 C C . GLY A 1 339 ? -5.360 13.114 11.448 1.00 65.06 339 GLY A C 1
ATOM 2465 O O . GLY A 1 339 ? -4.243 13.625 11.441 1.00 65.06 339 GLY A O 1
ATOM 2466 N N . THR A 1 340 ? -6.442 13.772 11.871 1.00 70.69 340 THR A N 1
ATOM 2467 C CA . THR A 1 340 ? -6.387 15.048 12.618 1.00 70.69 340 THR A CA 1
ATOM 2468 C C . THR A 1 340 ? -6.666 14.876 14.109 1.00 70.69 340 THR A C 1
ATOM 2470 O O . THR A 1 340 ? -6.353 15.767 14.894 1.00 70.69 340 THR A O 1
ATOM 2473 N N . SER A 1 341 ? -7.289 13.760 14.506 1.00 92.75 341 SER A N 1
ATOM 2474 C CA . SER A 1 341 ? -7.708 13.493 15.887 1.00 92.75 341 SER A CA 1
ATOM 2475 C C . SER A 1 341 ? -8.029 12.012 16.113 1.00 92.75 341 SER A C 1
ATOM 2477 O O . SER A 1 341 ? -8.522 11.342 15.203 1.00 92.75 341 SER A O 1
ATOM 2479 N N . PHE A 1 342 ? -7.837 11.529 17.340 1.00 95.50 342 PHE A N 1
ATOM 2480 C CA . PHE A 1 342 ? -8.191 10.168 17.751 1.00 95.50 342 PHE A CA 1
ATOM 2481 C C . PHE A 1 342 ? -9.591 10.109 18.369 1.00 95.50 342 PHE A C 1
ATOM 2483 O O . PHE A 1 342 ? -9.953 10.969 19.169 1.00 95.50 342 PHE A O 1
ATOM 2490 N N . VAL A 1 343 ? -10.350 9.073 18.010 1.00 96.88 343 VAL A N 1
ATOM 2491 C CA . VAL A 1 343 ? -11.559 8.634 18.727 1.00 96.88 343 VAL A CA 1
ATOM 2492 C C . VAL A 1 343 ? -11.165 7.647 19.828 1.00 96.88 343 VAL A C 1
ATOM 2494 O O . VAL A 1 343 ? -11.621 7.770 20.958 1.00 96.88 343 VAL A O 1
ATOM 2497 N N . LEU A 1 344 ? -10.257 6.722 19.504 1.00 97.25 344 LEU A N 1
ATOM 2498 C CA . LEU A 1 344 ? -9.559 5.854 20.449 1.00 97.25 344 LEU A CA 1
ATOM 2499 C C . LEU A 1 344 ? -8.053 6.032 20.200 1.00 97.25 344 LEU A C 1
ATOM 2501 O O . LEU A 1 344 ? -7.589 5.663 19.117 1.00 97.25 344 LEU A O 1
ATOM 2505 N N . PRO A 1 345 ? -7.291 6.658 21.114 1.00 96.12 345 PRO A N 1
ATOM 2506 C CA . PRO A 1 345 ? -5.850 6.810 20.935 1.00 96.12 345 PRO A CA 1
ATOM 2507 C C . PRO A 1 345 ? -5.149 5.445 21.005 1.00 96.12 345 PRO A C 1
ATOM 2509 O O . PRO A 1 345 ? -5.710 4.523 21.598 1.00 96.12 345 PRO A O 1
ATOM 2512 N N . PRO A 1 346 ? -3.936 5.301 20.442 1.00 95.62 346 PRO A N 1
ATOM 2513 C CA . PRO A 1 346 ? -3.104 4.132 20.718 1.00 95.62 346 PRO A CA 1
ATOM 2514 C C . PRO A 1 346 ? -2.885 3.972 22.236 1.00 95.62 346 PRO A C 1
ATOM 2516 O O . PRO A 1 346 ? -2.932 4.974 22.962 1.00 95.62 346 PRO A O 1
ATOM 2519 N N . PRO A 1 347 ? -2.675 2.742 22.740 1.00 94.06 347 PRO A N 1
ATOM 2520 C CA . PRO A 1 347 ? -2.276 2.543 24.131 1.00 94.06 347 PRO A CA 1
ATOM 2521 C C . PRO A 1 347 ? -0.981 3.319 24.415 1.00 94.06 347 PRO A C 1
ATOM 2523 O O . PRO A 1 347 ? -0.157 3.510 23.523 1.00 94.06 347 PRO A O 1
ATOM 2526 N N . ASN A 1 348 ? -0.819 3.810 25.645 1.00 84.75 348 ASN A N 1
ATOM 2527 C CA . ASN A 1 348 ? 0.427 4.465 26.038 1.00 84.75 348 ASN A CA 1
ATOM 2528 C C . ASN A 1 348 ? 1.532 3.401 26.094 1.00 84.75 348 ASN A C 1
ATOM 2530 O O . ASN A 1 348 ? 1.425 2.485 26.912 1.00 84.75 348 ASN A O 1
ATOM 2534 N N . ASP A 1 349 ? 2.545 3.538 25.241 1.00 57.41 349 ASP A N 1
ATOM 2535 C CA . ASP A 1 349 ? 3.799 2.782 25.343 1.00 57.41 349 ASP A CA 1
ATOM 2536 C C . ASP A 1 349 ? 4.593 3.167 26.608 1.00 57.41 349 ASP A C 1
ATOM 2538 O O . ASP A 1 349 ? 4.602 4.371 26.977 1.00 57.41 349 ASP A O 1
#

Radius of gyration: 27.53 Å; chains: 1; bounding box: 78×51×81 Å